Protein AF-A0A327Z364-F1 (afdb_monomer)

Foldseek 3Di:
DPPPPPDDPLQVVQCVQLVHDPVVCVVQQQLQLVVLCVLLVLLVFDQDDSHSVSSLQSLLVVQVVVVPHDNSSHCHLVSLVCSLVSNVVVLLAQAWDKDAFDWDQDPVRDTADRIAIAGNLLRVLVNVLQVVQVVLQFGFGFNYFADDLPDDADLLHALLDLSLLRFKTFTDLPQFQADCVRRQWFWADDVQFIWIWGAGPNAQWDWGQGWHQDQQDIDTDTDTGRTDGSQVSCVVSQKHFGAFGPSPPNDSSSRRNRMIGRCVPARASRDFSLSSNVSNVPDDPVNQVVRVSSVVRRSFHPSGDVGRD

Organism: NCBI:txid1287878

Nearest PDB structures (foldseek):
  1r44-assembly2_B  TM=4.425E-01  e=1.110E-01  Enterococcus faecium
  5zg9-assembly1_A  TM=2.604E-01  e=5.633E+00  Pyricularia oryzae P131

Radius of gyration: 21.79 Å; Cα contacts (8 Å, |Δi|>4): 591; chains: 1; bounding box: 70×35×61 Å

InterPro domains:
  IPR009045 Peptidase M74/Hedgehog-like, zinc-binding domain superfamily [SSF55166] (114-264)

Solvent-accessible surface area (backbone atoms only — not comparable to full-atom values): 16455 Å² total; per-residue (Å²): 137,68,93,76,77,85,68,54,70,67,60,52,48,46,26,62,73,35,57,48,57,65,75,60,49,63,78,42,41,68,63,36,35,54,55,51,38,54,37,43,42,63,65,76,42,80,61,88,50,95,48,59,64,34,34,26,54,39,40,26,54,52,22,57,73,68,66,83,50,76,70,76,25,65,70,42,56,65,52,42,48,50,41,55,54,69,34,51,92,69,56,78,61,40,48,68,38,80,43,82,45,40,76,58,71,45,97,86,69,49,61,50,39,58,48,32,34,18,16,44,71,47,36,53,34,48,52,54,41,45,52,53,40,45,72,46,52,24,80,50,46,21,65,36,23,49,51,64,95,82,62,78,71,50,98,66,32,66,66,64,40,46,23,61,42,14,29,21,38,28,34,29,77,84,37,38,36,71,45,83,90,76,35,48,29,39,34,31,85,47,97,77,33,52,41,38,28,31,41,15,92,71,29,52,79,44,78,42,60,25,41,30,59,58,81,57,38,73,50,72,46,81,40,76,45,32,30,43,58,45,47,62,50,34,43,76,50,35,28,42,70,40,36,60,41,92,56,41,50,61,35,69,68,17,37,39,70,43,33,35,36,46,53,76,87,54,44,59,66,59,36,28,54,39,55,47,25,43,32,31,65,82,30,55,72,65,65,38,55,75,32,62,66,48,44,76,42,23,57,30,28,26,74,25,64,94,37,39,109

Secondary structure (DSSP, 8-state):
--TTSS-SHHHHHHHHHHT--HHHHHHHHHHHHHHHHHHHHHTT----SSSHHHHHHHHHHHHHHHSSS--SS---HHHHHHHHHHTGGG-----EEEEE------TTS---BSEEEEEHHHHHHHHHHHHHHHHTT----BSBSSPPTTPPPBTTB-TT-GGGGT-EEE--TTSBSS-TTT-SEEEEEETTEEEEEEEEEEEEEEEEEEEEEETTEEEEEEEEEEEEEHHHHHHHTTEEE-PPPTTTTTSGGG--TTEEEE-TT--TTT-BHHHHHHTTTS--HHHHHT-HHHHHHTTPBBTSTTSB-

Mean predicted aligned error: 4.66 Å

Sequence (309 aa):
MTAREAGDGTYSGLCAYLGVDEPVLRRHERAYAESLRRLVEKNGITVSGPTTRDVLDAVSVFQRGIGELRTDGIACADTLWELHLGAADDRDLVPIVRSEVDVRVSPSGSHGHDALWLRADAAHAFRALRDEMVSAGAIVTTAGGVRRPDAPVTSGRSAASMHYAGLAFDLWIADGMRDPHTDPYLVTEQPGEWRVWARTARGRPRTLDAVVHEGAATTSVRVTARVVDFTAAAAGHGFAPIGPRPGFPADYLCAEWWHFQYHRSLHFGVSQFGIEMLRTGRFDMDTLRARDQLWAHRKLIYGRRGGWS

pLDDT: mean 92.82, std 10.42, range [33.66, 98.75]

Structure (mmCIF, N/CA/C/O backbone):
data_AF-A0A327Z364-F1
#
_entry.id   AF-A0A327Z364-F1
#
loop_
_atom_site.group_PDB
_atom_site.id
_atom_site.type_symbol
_atom_site.label_atom_id
_atom_site.label_alt_id
_atom_site.label_comp_id
_atom_site.label_asym_id
_atom_site.label_entity_id
_atom_site.label_seq_id
_atom_site.pdbx_PDB_ins_code
_atom_site.Cartn_x
_atom_site.Cartn_y
_atom_site.Cartn_z
_atom_site.occupancy
_atom_site.B_iso_or_equiv
_atom_site.auth_seq_id
_atom_site.auth_comp_id
_atom_site.auth_asym_id
_atom_site.auth_atom_id
_atom_site.pdbx_PDB_model_num
ATOM 1 N N . MET A 1 1 ? 43.789 7.207 -7.515 1.00 35.88 1 MET A N 1
ATOM 2 C CA . MET A 1 1 ? 42.409 7.361 -8.015 1.00 35.88 1 MET A CA 1
ATOM 3 C C . MET A 1 1 ? 41.873 5.984 -8.346 1.00 35.88 1 MET A C 1
ATOM 5 O O . MET A 1 1 ? 42.268 5.398 -9.345 1.00 35.88 1 MET A O 1
ATOM 9 N N . THR A 1 2 ? 41.099 5.401 -7.436 1.00 33.66 2 THR A N 1
ATOM 10 C CA . THR A 1 2 ? 40.450 4.104 -7.657 1.00 33.66 2 THR A CA 1
ATOM 11 C C . THR A 1 2 ? 39.205 4.318 -8.518 1.00 33.66 2 THR A C 1
ATOM 13 O O . THR A 1 2 ? 38.624 5.400 -8.506 1.00 33.66 2 THR A O 1
ATOM 16 N N . ALA A 1 3 ? 38.759 3.294 -9.246 1.00 34.00 3 ALA A N 1
ATOM 17 C CA . ALA A 1 3 ? 37.562 3.302 -10.102 1.00 34.00 3 ALA A CA 1
ATOM 18 C C . ALA A 1 3 ? 36.221 3.588 -9.368 1.00 34.00 3 ALA A C 1
ATOM 20 O O . ALA A 1 3 ? 35.148 3.336 -9.907 1.00 34.00 3 ALA A O 1
ATOM 21 N N . ARG A 1 4 ? 36.273 4.115 -8.138 1.00 40.66 4 ARG A N 1
ATOM 22 C CA . ARG A 1 4 ? 35.140 4.514 -7.300 1.00 40.66 4 ARG A CA 1
ATOM 23 C C . ARG A 1 4 ? 34.661 5.952 -7.525 1.00 40.66 4 ARG A C 1
ATOM 25 O O . ARG A 1 4 ? 33.575 6.265 -7.067 1.00 40.66 4 ARG A O 1
ATOM 32 N N . GLU A 1 5 ? 35.412 6.792 -8.237 1.00 39.50 5 GLU A N 1
ATOM 33 C CA . GLU A 1 5 ? 35.066 8.217 -8.431 1.00 39.50 5 GLU A CA 1
ATOM 34 C C . GLU A 1 5 ? 34.429 8.525 -9.804 1.00 39.50 5 GLU A C 1
ATOM 36 O O . GLU A 1 5 ? 34.007 9.645 -10.058 1.00 39.50 5 GLU A O 1
ATOM 41 N N . ALA A 1 6 ? 34.287 7.527 -10.688 1.00 37.84 6 ALA A N 1
ATOM 42 C CA . ALA A 1 6 ? 33.614 7.658 -11.993 1.00 37.84 6 ALA A CA 1
ATOM 43 C C . ALA A 1 6 ? 32.146 7.177 -11.971 1.00 37.84 6 ALA A C 1
ATOM 45 O O . ALA A 1 6 ? 31.623 6.665 -12.970 1.00 37.84 6 ALA A O 1
ATOM 46 N N . GLY A 1 7 ? 31.493 7.290 -10.816 1.00 51.12 7 GLY A N 1
ATOM 47 C CA . GLY A 1 7 ? 30.086 6.964 -10.632 1.00 51.12 7 GLY A CA 1
ATOM 48 C C . GLY A 1 7 ? 29.416 8.055 -9.822 1.00 51.12 7 GLY A C 1
ATOM 49 O O . GLY A 1 7 ? 29.430 7.970 -8.605 1.00 51.12 7 GLY A O 1
ATOM 50 N N . ASP A 1 8 ? 28.851 9.066 -10.484 1.00 55.38 8 ASP A N 1
ATOM 51 C CA . ASP A 1 8 ? 28.074 10.070 -9.742 1.00 55.38 8 ASP A CA 1
ATOM 52 C C . ASP A 1 8 ? 26.913 10.687 -10.537 1.00 55.38 8 ASP A C 1
ATOM 54 O O . ASP A 1 8 ? 25.823 10.873 -10.004 1.00 55.38 8 ASP A O 1
ATOM 58 N N . GLY A 1 9 ? 27.056 10.888 -11.854 1.00 61.00 9 GLY A N 1
ATOM 59 C CA . GLY A 1 9 ? 25.969 11.465 -12.663 1.00 61.00 9 GLY A CA 1
ATOM 60 C C . GLY A 1 9 ? 24.704 10.595 -12.724 1.00 61.00 9 GLY A C 1
ATOM 61 O O . GLY A 1 9 ? 23.592 11.098 -12.575 1.00 61.00 9 GLY A O 1
ATOM 62 N N . THR A 1 10 ? 24.859 9.279 -12.892 1.00 76.88 10 THR A N 1
ATOM 63 C CA . THR A 1 10 ? 23.718 8.366 -13.077 1.00 76.88 10 THR A CA 1
ATOM 64 C C . THR A 1 10 ? 22.942 8.118 -11.782 1.00 76.88 10 THR A C 1
ATOM 66 O O . THR A 1 10 ? 21.713 8.092 -11.792 1.00 76.88 10 THR A O 1
ATOM 69 N N . TYR A 1 11 ? 23.642 7.957 -10.654 1.00 84.88 11 TYR A N 1
ATOM 70 C CA . TYR A 1 11 ? 23.004 7.665 -9.366 1.00 84.88 11 TYR A CA 1
ATOM 71 C C . TYR A 1 11 ? 22.326 8.911 -8.789 1.00 84.88 11 TYR A C 1
ATOM 73 O O . TYR A 1 11 ? 21.170 8.844 -8.379 1.00 84.88 11 TYR A O 1
ATOM 81 N N . SER A 1 12 ? 23.000 10.065 -8.860 1.00 89.75 12 SER A N 1
ATOM 82 C CA . SER A 1 12 ? 22.408 11.363 -8.525 1.00 89.75 12 SER A CA 1
ATOM 83 C C . SER A 1 12 ? 21.189 11.667 -9.403 1.00 89.75 12 SER A C 1
ATOM 85 O O . SER A 1 12 ? 20.137 12.051 -8.891 1.00 89.75 12 SER A O 1
ATOM 87 N N . GLY A 1 13 ? 21.269 11.382 -10.710 1.00 92.56 13 GLY A N 1
ATOM 88 C CA . GLY A 1 13 ? 20.136 11.496 -11.630 1.00 92.56 13 GLY A CA 1
ATOM 89 C C . GLY A 1 13 ? 18.947 10.608 -11.245 1.00 92.56 13 GLY A C 1
ATOM 90 O O . GLY A 1 13 ? 17.805 11.069 -11.272 1.00 92.56 13 GLY A O 1
ATOM 91 N N . LEU A 1 14 ? 19.197 9.362 -10.829 1.00 93.62 14 LEU A N 1
ATOM 92 C CA . LEU A 1 14 ? 18.151 8.447 -10.364 1.00 93.62 14 LEU A CA 1
ATOM 93 C C . LEU A 1 14 ? 17.517 8.916 -9.043 1.00 93.62 14 LEU A C 1
ATOM 95 O O . LEU A 1 14 ? 16.290 8.951 -8.942 1.00 93.62 14 LEU A O 1
ATOM 99 N N . CYS A 1 15 ? 18.322 9.333 -8.062 1.00 95.44 15 CYS A N 1
ATOM 100 C CA . CYS A 1 15 ? 17.836 9.934 -6.815 1.00 95.44 15 CYS A CA 1
ATOM 101 C C . CYS A 1 15 ? 16.971 11.170 -7.090 1.00 95.44 15 CYS A C 1
ATOM 103 O O . CYS A 1 15 ? 15.854 11.269 -6.581 1.00 95.44 15 CYS A O 1
ATOM 105 N N . ALA A 1 16 ? 17.441 12.076 -7.955 1.00 95.81 16 ALA A N 1
ATOM 106 C CA . ALA A 1 16 ? 16.706 13.271 -8.355 1.00 95.81 16 ALA A CA 1
ATOM 107 C C . ALA A 1 16 ? 15.383 12.923 -9.056 1.00 95.81 16 ALA A C 1
ATOM 109 O O . ALA A 1 16 ? 14.351 13.527 -8.765 1.00 95.81 16 ALA A O 1
ATOM 110 N N . TYR A 1 17 ? 15.385 11.917 -9.936 1.00 95.38 17 TYR A N 1
ATOM 111 C CA . TYR A 1 17 ? 14.184 11.464 -10.635 1.00 95.38 17 TYR A CA 1
ATOM 112 C C . TYR A 1 17 ? 13.130 10.865 -9.686 1.00 95.38 17 TYR A C 1
ATOM 114 O O . TYR A 1 17 ? 11.934 11.178 -9.787 1.00 95.38 17 TYR A O 1
ATOM 122 N N . LEU A 1 18 ? 13.572 10.012 -8.757 1.00 95.62 18 LEU A N 1
ATOM 123 C CA . LEU A 1 18 ? 12.720 9.391 -7.741 1.00 95.62 18 LEU A CA 1
ATOM 124 C C . LEU A 1 18 ? 12.344 10.368 -6.614 1.00 95.62 18 LEU A C 1
ATOM 126 O O . LEU A 1 18 ? 11.374 10.132 -5.893 1.00 95.62 18 LEU A O 1
ATOM 130 N N . GLY A 1 19 ? 13.069 11.478 -6.478 1.00 96.69 19 GLY A N 1
ATOM 131 C CA . GLY A 1 19 ? 12.873 12.462 -5.419 1.00 96.69 19 GLY A CA 1
ATOM 132 C C . GLY A 1 19 ? 13.185 11.901 -4.033 1.00 96.69 19 GLY A C 1
ATOM 133 O O . GLY A 1 19 ? 12.469 12.223 -3.085 1.00 96.69 19 GLY A O 1
ATOM 134 N N . VAL A 1 20 ? 14.203 11.043 -3.929 1.00 95.81 20 VAL A N 1
ATOM 135 C CA . VAL A 1 20 ? 14.629 10.409 -2.674 1.00 95.81 20 VAL A CA 1
ATOM 136 C C . VAL A 1 20 ? 16.111 10.629 -2.422 1.00 95.81 20 VAL A C 1
ATOM 138 O O . VAL A 1 20 ? 16.896 10.754 -3.362 1.00 95.81 20 VAL A O 1
ATOM 141 N N . ASP A 1 21 ? 16.493 10.630 -1.149 1.00 95.56 21 ASP A N 1
ATOM 142 C CA . ASP A 1 21 ? 17.894 10.732 -0.766 1.00 95.56 21 ASP A CA 1
ATOM 143 C C . ASP A 1 21 ? 18.641 9.429 -1.069 1.00 95.56 21 ASP A C 1
ATOM 145 O O . ASP A 1 21 ? 18.092 8.324 -1.001 1.00 95.56 21 ASP A O 1
ATOM 149 N N . GLU A 1 22 ? 19.938 9.544 -1.328 1.00 94.62 22 GLU A N 1
ATOM 150 C CA . GLU A 1 22 ? 20.811 8.406 -1.612 1.00 94.62 22 GLU A CA 1
ATOM 151 C C . GLU A 1 22 ? 20.746 7.285 -0.553 1.00 94.62 22 GLU A C 1
ATOM 153 O O . GLU A 1 22 ? 20.634 6.122 -0.947 1.00 94.62 22 GLU A O 1
ATOM 158 N N . PRO A 1 23 ? 20.731 7.554 0.771 1.00 95.75 23 PRO A N 1
ATOM 159 C CA . PRO A 1 23 ? 20.579 6.493 1.766 1.00 95.75 23 PRO A CA 1
ATOM 160 C C . PRO A 1 23 ? 19.272 5.703 1.631 1.00 95.75 23 PRO A C 1
ATOM 162 O O . PRO A 1 23 ? 19.245 4.516 1.954 1.00 95.75 23 PRO A O 1
ATOM 165 N N . VAL A 1 24 ? 18.191 6.334 1.154 1.00 94.94 24 VAL A N 1
ATOM 166 C CA . VAL A 1 24 ? 16.924 5.644 0.874 1.00 94.94 24 VAL A CA 1
ATOM 167 C C . VAL A 1 24 ? 17.118 4.701 -0.306 1.00 94.94 24 VAL 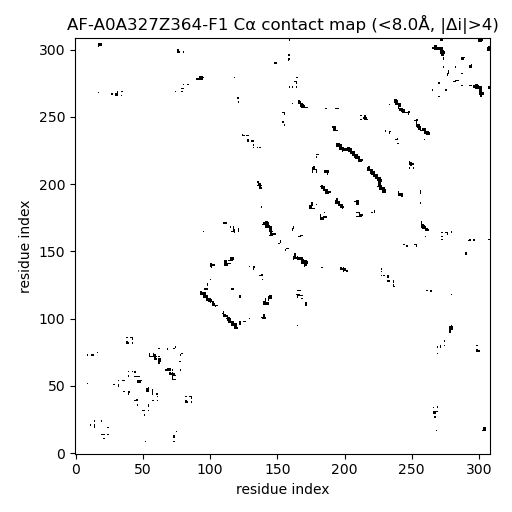A C 1
ATOM 169 O O . VAL A 1 24 ? 16.843 3.509 -0.174 1.00 94.94 24 VAL A O 1
ATOM 172 N N . LEU A 1 25 ? 17.651 5.200 -1.425 1.00 94.25 25 LEU A N 1
ATOM 173 C CA . LEU A 1 25 ? 17.875 4.384 -2.617 1.00 94.25 25 LEU A CA 1
ATOM 174 C C . LEU A 1 25 ? 18.834 3.219 -2.339 1.00 94.25 25 LEU A C 1
ATOM 176 O O . LEU A 1 25 ? 18.543 2.095 -2.737 1.00 94.25 25 LEU A O 1
ATOM 180 N N . ARG A 1 26 ? 19.913 3.432 -1.575 1.00 94.50 26 ARG A N 1
ATOM 181 C CA . ARG A 1 26 ? 20.876 2.376 -1.209 1.00 94.50 26 ARG A CA 1
ATOM 182 C C . ARG A 1 26 ? 20.240 1.202 -0.465 1.00 94.50 26 ARG A C 1
ATOM 184 O O . ARG A 1 26 ? 20.646 0.064 -0.685 1.00 94.50 26 ARG A O 1
ATOM 191 N N . ARG A 1 27 ? 19.212 1.434 0.362 1.00 96.12 27 ARG A N 1
ATOM 192 C CA . ARG A 1 27 ? 18.464 0.344 1.027 1.00 96.12 27 ARG A CA 1
ATOM 193 C C . ARG A 1 27 ? 17.680 -0.526 0.043 1.00 96.12 27 ARG A C 1
ATOM 195 O O . ARG A 1 27 ? 17.428 -1.692 0.337 1.00 96.12 27 ARG A O 1
ATOM 202 N N . HIS A 1 28 ? 17.309 0.028 -1.109 1.00 95.69 28 HIS A N 1
ATOM 203 C CA . HIS A 1 28 ? 16.503 -0.642 -2.129 1.00 95.69 28 HIS A CA 1
ATOM 204 C C . HIS A 1 28 ? 17.292 -1.008 -3.391 1.00 95.69 28 HIS A C 1
ATOM 206 O O . HIS A 1 28 ? 16.760 -1.720 -4.236 1.00 95.69 28 HIS A O 1
ATOM 212 N N . GLU A 1 29 ? 18.549 -0.577 -3.517 1.00 95.00 29 GLU A N 1
ATOM 213 C CA . GLU A 1 29 ? 19.334 -0.627 -4.755 1.00 95.00 29 GLU A CA 1
ATOM 214 C C . GLU A 1 29 ? 19.373 -2.023 -5.379 1.00 95.00 29 GLU A C 1
ATOM 216 O O . GLU A 1 29 ? 19.067 -2.184 -6.559 1.00 95.00 29 GLU A O 1
ATOM 221 N N . ARG A 1 30 ? 19.680 -3.048 -4.578 1.00 95.50 30 ARG A N 1
ATOM 222 C CA . ARG A 1 30 ? 19.724 -4.431 -5.065 1.00 95.50 30 ARG A CA 1
ATOM 223 C C . ARG A 1 30 ? 18.366 -4.881 -5.608 1.00 95.50 30 ARG A C 1
ATOM 225 O O . ARG A 1 30 ? 18.302 -5.422 -6.705 1.00 95.50 30 ARG A O 1
ATOM 232 N N . ALA A 1 31 ? 17.291 -4.648 -4.853 1.00 95.50 31 ALA A N 1
ATOM 233 C CA . ALA A 1 31 ? 15.942 -5.044 -5.252 1.00 95.50 31 ALA A CA 1
ATOM 234 C C . ALA A 1 31 ? 15.463 -4.261 -6.485 1.00 95.50 31 ALA A C 1
ATOM 236 O O . ALA A 1 31 ? 14.834 -4.841 -7.370 1.00 95.50 31 ALA A O 1
ATOM 237 N N . TYR A 1 32 ? 15.797 -2.971 -6.570 1.00 96.06 32 TYR A N 1
ATOM 238 C CA . TYR A 1 32 ? 15.545 -2.119 -7.730 1.00 96.06 32 TYR A CA 1
ATOM 239 C C . TYR A 1 32 ? 16.252 -2.665 -8.978 1.00 96.06 32 TYR A C 1
ATOM 241 O O . TYR A 1 32 ? 15.592 -2.965 -9.974 1.00 96.06 32 TYR A O 1
ATOM 249 N N . ALA A 1 33 ? 17.571 -2.881 -8.905 1.00 96.31 33 ALA A N 1
ATOM 250 C CA . ALA A 1 33 ? 18.376 -3.369 -10.023 1.00 96.31 33 ALA A CA 1
ATOM 251 C C . ALA A 1 33 ? 17.930 -4.762 -10.493 1.00 96.31 33 ALA A C 1
ATOM 253 O O . ALA A 1 33 ? 17.829 -5.005 -11.691 1.00 96.31 33 ALA A O 1
ATOM 254 N N . GLU A 1 34 ? 17.612 -5.669 -9.567 1.00 96.62 34 GLU A N 1
ATOM 255 C CA . GLU A 1 34 ? 17.134 -7.015 -9.897 1.00 96.62 34 GLU A CA 1
ATOM 256 C C . GLU A 1 34 ? 15.756 -6.993 -10.577 1.00 96.62 34 GLU A C 1
ATOM 258 O O . GLU A 1 34 ? 15.513 -7.729 -11.533 1.00 96.62 34 GLU A O 1
ATOM 263 N N . SER A 1 35 ? 14.857 -6.120 -10.119 1.00 95.44 35 SER A N 1
ATOM 264 C CA . SER A 1 35 ? 13.521 -5.983 -10.709 1.00 95.44 35 SER A CA 1
ATOM 265 C C . SER A 1 35 ? 13.590 -5.401 -12.115 1.00 95.44 35 SER A C 1
ATOM 267 O O . SER A 1 35 ? 12.948 -5.917 -13.026 1.00 95.44 35 SER A O 1
ATOM 269 N N . LEU A 1 36 ? 14.412 -4.370 -12.302 1.00 96.44 36 LEU A N 1
ATOM 270 C CA . LEU A 1 36 ? 14.598 -3.726 -13.593 1.00 96.44 36 LEU A CA 1
ATOM 271 C C . LEU A 1 36 ? 15.349 -4.625 -14.581 1.00 96.44 36 LEU A C 1
ATOM 273 O O . LEU A 1 36 ? 14.950 -4.704 -15.739 1.00 96.44 36 LEU A O 1
ATOM 277 N N . ARG A 1 37 ? 16.354 -5.384 -14.117 1.00 97.19 37 ARG A N 1
ATOM 278 C CA . ARG A 1 37 ? 17.002 -6.444 -14.904 1.00 97.19 37 ARG A CA 1
ATOM 279 C C . ARG A 1 37 ? 15.970 -7.394 -15.494 1.00 97.19 37 ARG A C 1
ATOM 281 O O . ARG A 1 37 ? 15.964 -7.575 -16.704 1.00 97.19 37 ARG A O 1
ATOM 288 N N . ARG A 1 38 ? 15.095 -7.969 -14.658 1.00 94.50 38 ARG A N 1
ATOM 289 C CA . ARG A 1 38 ? 14.075 -8.922 -15.125 1.00 94.50 38 ARG A CA 1
ATOM 290 C C . ARG A 1 38 ? 13.206 -8.323 -16.227 1.00 94.50 38 ARG A C 1
ATOM 292 O O . ARG A 1 38 ? 12.899 -9.013 -17.190 1.00 94.50 38 ARG A O 1
ATOM 299 N N . LEU A 1 39 ? 12.818 -7.054 -16.099 1.00 94.75 39 LEU A N 1
ATOM 300 C CA . LEU A 1 39 ? 12.010 -6.377 -17.116 1.00 94.75 39 LEU A CA 1
ATOM 301 C C . LEU A 1 39 ? 12.773 -6.195 -18.428 1.00 94.75 39 LEU A C 1
ATOM 303 O O . LEU A 1 39 ? 12.236 -6.486 -19.491 1.00 94.75 39 LEU A O 1
ATOM 307 N N . VAL A 1 40 ? 14.023 -5.745 -18.361 1.00 95.81 40 VAL A N 1
ATOM 308 C CA . VAL A 1 40 ? 14.862 -5.537 -19.548 1.00 95.81 40 VAL A CA 1
ATOM 309 C C . VAL A 1 40 ? 15.168 -6.872 -20.245 1.00 95.81 40 VAL A C 1
ATOM 311 O O . VAL A 1 40 ? 15.037 -6.972 -21.463 1.00 95.81 40 VAL A O 1
ATOM 314 N N . GLU A 1 41 ? 15.459 -7.927 -19.480 1.00 94.81 41 GLU A N 1
ATOM 315 C CA . GLU A 1 41 ? 15.686 -9.284 -19.998 1.00 94.81 41 GLU A CA 1
ATOM 316 C C . GLU A 1 41 ? 14.412 -9.893 -20.614 1.00 94.81 41 GLU A C 1
ATOM 318 O O . GLU A 1 41 ? 14.493 -10.498 -21.683 1.00 94.81 41 GLU A O 1
ATOM 323 N N . LYS A 1 42 ? 13.221 -9.667 -20.027 1.00 93.62 42 LYS A N 1
ATOM 324 C CA . LYS A 1 42 ? 11.929 -10.049 -20.641 1.00 93.62 42 LYS A CA 1
ATOM 325 C C . LYS A 1 42 ? 11.680 -9.343 -21.983 1.00 93.62 42 LYS A C 1
ATOM 327 O O . LYS A 1 42 ? 10.960 -9.875 -22.818 1.00 93.62 42 LYS A O 1
ATOM 332 N N . ASN A 1 43 ? 12.307 -8.190 -22.214 1.00 93.50 43 ASN A N 1
ATOM 333 C CA . ASN A 1 43 ? 12.275 -7.474 -23.493 1.00 93.50 43 ASN A CA 1
ATOM 334 C C . ASN A 1 43 ? 13.443 -7.865 -24.427 1.00 93.50 43 ASN A C 1
ATOM 336 O O . ASN A 1 43 ? 13.762 -7.138 -25.366 1.00 93.50 43 ASN A O 1
ATOM 340 N N . GLY A 1 44 ? 14.104 -9.002 -24.176 1.00 94.12 44 GLY A N 1
ATOM 341 C CA . GLY A 1 44 ? 15.135 -9.560 -25.056 1.00 94.12 44 GLY A CA 1
ATOM 342 C C . GLY A 1 44 ? 16.493 -8.856 -24.988 1.00 94.12 44 GLY A C 1
ATOM 343 O O . GLY A 1 44 ? 17.324 -9.056 -25.873 1.00 94.12 44 GLY A O 1
ATOM 344 N N . ILE A 1 45 ? 16.739 -8.034 -23.964 1.00 96.38 45 ILE A N 1
ATOM 345 C CA . ILE A 1 45 ? 17.992 -7.288 -23.813 1.00 96.38 45 ILE A CA 1
ATOM 346 C C . ILE A 1 45 ? 18.850 -7.928 -22.724 1.00 96.38 45 ILE A C 1
ATOM 348 O O . ILE A 1 45 ? 18.474 -7.988 -21.555 1.00 96.38 45 ILE A O 1
ATOM 352 N N . THR A 1 46 ? 20.048 -8.363 -23.109 1.00 97.44 46 THR A N 1
ATOM 353 C CA . THR A 1 46 ? 21.034 -8.942 -22.190 1.00 97.44 46 THR A CA 1
ATOM 354 C C . THR A 1 46 ? 21.685 -7.865 -21.326 1.00 97.44 46 THR A C 1
ATOM 356 O O . THR A 1 46 ? 22.175 -6.858 -21.836 1.00 97.44 46 THR A O 1
ATOM 359 N N . VAL A 1 47 ? 21.772 -8.112 -20.018 1.00 97.00 47 VAL A N 1
ATOM 360 C CA . VAL A 1 47 ? 22.474 -7.237 -19.070 1.00 97.00 47 VAL A CA 1
ATOM 361 C C . VAL A 1 47 ? 23.892 -7.765 -18.815 1.00 97.00 47 VAL A C 1
ATOM 363 O O . VAL A 1 47 ? 24.068 -8.906 -18.390 1.00 97.00 47 VAL A O 1
ATOM 366 N N . SER A 1 48 ? 24.907 -6.927 -19.040 1.00 93.81 48 SER A N 1
ATOM 367 C CA . SER A 1 48 ? 26.336 -7.298 -19.085 1.00 93.81 48 SER A CA 1
ATOM 368 C C . SER A 1 48 ? 26.970 -7.718 -17.757 1.00 93.81 48 SER A C 1
ATOM 370 O O . SER A 1 48 ? 27.974 -8.427 -17.753 1.00 93.81 48 SER A O 1
ATOM 372 N N . GLY A 1 49 ? 26.423 -7.274 -16.630 1.00 93.31 49 GLY A N 1
ATOM 373 C CA . GLY A 1 49 ? 27.001 -7.494 -15.305 1.00 93.31 49 GLY A CA 1
ATOM 374 C C . GLY A 1 49 ? 25.974 -7.255 -14.204 1.00 93.31 49 GLY A C 1
ATOM 375 O O . GLY A 1 49 ? 24.867 -6.825 -14.514 1.00 93.31 49 GLY A O 1
ATOM 376 N N . PRO A 1 50 ? 26.272 -7.569 -12.931 1.00 91.19 50 PRO A N 1
ATOM 377 C CA . PRO A 1 50 ? 25.295 -7.579 -11.839 1.00 91.19 50 PRO A CA 1
ATOM 378 C C . PRO A 1 50 ? 24.998 -6.196 -11.238 1.00 91.19 50 PRO A C 1
ATOM 380 O O . PRO A 1 50 ? 24.167 -6.104 -10.334 1.00 91.19 50 PRO A O 1
ATOM 383 N N . THR A 1 51 ? 25.688 -5.135 -11.662 1.00 92.69 51 THR A N 1
ATOM 384 C CA . THR A 1 51 ? 25.609 -3.833 -10.990 1.00 92.69 51 THR A CA 1
ATOM 385 C C . THR A 1 51 ? 24.392 -3.027 -11.438 1.00 92.69 51 THR A C 1
ATOM 387 O O . THR A 1 51 ? 23.867 -3.219 -12.533 1.00 92.69 51 THR A O 1
ATOM 390 N N . THR A 1 52 ? 23.965 -2.063 -10.617 1.00 93.06 52 THR A N 1
ATOM 391 C CA . THR A 1 52 ? 22.931 -1.085 -10.998 1.00 93.06 52 THR A CA 1
ATOM 392 C C . THR A 1 52 ? 23.304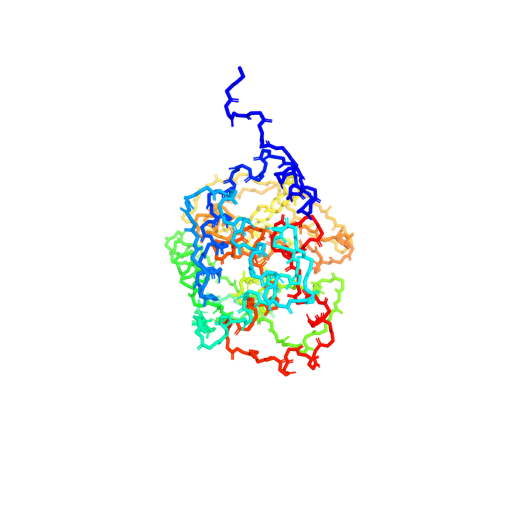 -0.374 -12.298 1.00 93.06 52 THR A C 1
ATOM 394 O O . THR A 1 52 ? 22.451 -0.182 -13.155 1.00 93.06 52 THR A O 1
ATOM 397 N N . ARG A 1 53 ? 24.586 -0.037 -12.484 1.00 93.62 53 ARG A N 1
ATOM 398 C CA . ARG A 1 53 ? 25.079 0.611 -13.704 1.00 93.62 53 ARG A CA 1
ATOM 399 C C . ARG A 1 53 ? 24.853 -0.254 -14.943 1.00 93.62 53 ARG A C 1
ATOM 401 O O . ARG A 1 53 ? 24.280 0.247 -15.899 1.00 93.62 53 ARG A O 1
ATOM 408 N N . ASP A 1 54 ? 25.210 -1.539 -14.884 1.00 95.25 54 ASP A N 1
ATOM 409 C CA . ASP A 1 54 ? 24.990 -2.478 -15.995 1.00 95.25 54 ASP A CA 1
ATOM 410 C C . ASP A 1 54 ? 23.507 -2.540 -16.397 1.00 95.25 54 ASP A C 1
ATOM 412 O O . ASP A 1 54 ? 23.165 -2.587 -17.578 1.00 95.25 54 ASP A O 1
ATOM 416 N N . VAL A 1 55 ? 22.607 -2.512 -15.406 1.00 96.56 55 VAL A N 1
ATOM 417 C CA . VAL A 1 55 ? 21.159 -2.510 -15.648 1.00 96.56 55 VAL A CA 1
ATOM 418 C C . VAL A 1 55 ? 20.711 -1.208 -16.320 1.00 96.56 55 VAL A C 1
ATOM 420 O O . VAL A 1 55 ? 19.939 -1.259 -17.271 1.00 96.56 55 VAL A O 1
ATOM 423 N N . LEU A 1 56 ? 21.198 -0.046 -15.877 1.00 95.75 56 LEU A N 1
ATOM 424 C CA . LEU A 1 56 ? 20.845 1.250 -16.479 1.00 95.75 56 LEU A CA 1
ATOM 425 C C . LEU A 1 56 ? 21.422 1.412 -17.900 1.00 95.75 56 LEU A C 1
ATOM 427 O O . LEU A 1 56 ? 20.783 2.005 -18.775 1.00 95.75 56 LEU A O 1
ATOM 431 N N . ASP A 1 57 ? 22.586 0.825 -18.174 1.00 95.56 57 ASP A N 1
ATOM 432 C CA . ASP A 1 57 ? 23.139 0.755 -19.529 1.00 95.56 57 ASP A CA 1
ATOM 433 C C . ASP A 1 57 ? 22.228 -0.088 -20.443 1.00 95.56 57 ASP A C 1
ATOM 435 O O . ASP A 1 57 ? 21.918 0.319 -21.568 1.00 95.56 57 ASP A O 1
ATOM 439 N N . ALA A 1 58 ? 21.704 -1.209 -19.940 1.00 97.12 58 ALA A N 1
ATOM 440 C CA . ALA A 1 58 ? 20.734 -2.034 -20.658 1.00 97.12 58 ALA A CA 1
ATOM 441 C C . ALA A 1 58 ? 19.374 -1.327 -20.853 1.00 97.12 58 ALA A C 1
ATOM 443 O O . ALA A 1 58 ? 18.774 -1.422 -21.924 1.00 97.12 58 ALA A O 1
ATOM 444 N N . VAL A 1 59 ? 18.922 -0.526 -19.881 1.00 97.06 59 VAL A N 1
ATOM 445 C CA . VAL A 1 59 ? 17.755 0.363 -20.053 1.00 97.06 59 VAL A CA 1
ATOM 446 C C . VAL A 1 59 ? 17.995 1.373 -21.175 1.00 97.06 59 VAL A C 1
ATOM 448 O O . VAL A 1 59 ? 17.104 1.609 -21.985 1.00 97.06 59 VAL A O 1
ATOM 451 N N . SER A 1 60 ? 19.204 1.927 -21.290 1.00 96.75 60 SER A N 1
ATOM 452 C CA . SER A 1 60 ? 19.538 2.845 -22.389 1.00 96.75 60 SER A CA 1
ATOM 453 C C . SER A 1 60 ? 19.446 2.169 -23.760 1.00 96.75 60 SER A C 1
ATOM 455 O O . SER A 1 60 ? 19.054 2.803 -24.741 1.00 96.75 60 SER A O 1
ATOM 457 N N . VAL A 1 61 ? 19.814 0.884 -23.847 1.00 97.12 61 VAL A N 1
ATOM 458 C CA . VAL A 1 61 ? 19.639 0.073 -25.064 1.00 97.12 61 VAL A CA 1
ATOM 459 C C . VAL A 1 61 ? 18.154 -0.081 -25.387 1.00 97.12 61 VAL A C 1
ATOM 461 O O . VAL A 1 61 ? 17.767 0.182 -26.524 1.00 97.12 61 VAL A O 1
ATOM 464 N N . PHE A 1 62 ? 17.329 -0.419 -24.391 1.00 96.81 62 PHE A N 1
ATOM 465 C CA . PHE A 1 62 ? 15.874 -0.513 -24.550 1.00 96.81 62 PHE A CA 1
ATOM 466 C C . PHE A 1 62 ? 15.274 0.795 -25.075 1.00 96.81 62 PHE A C 1
ATOM 468 O O . PHE A 1 62 ? 14.584 0.805 -26.091 1.00 96.81 62 PHE A O 1
ATOM 475 N N . GLN A 1 63 ? 15.602 1.916 -24.430 1.00 96.88 63 GLN A N 1
ATOM 476 C CA . GLN A 1 63 ? 15.101 3.242 -24.793 1.00 96.88 63 GLN A CA 1
ATOM 477 C C . GLN A 1 63 ? 15.420 3.611 -26.247 1.00 96.88 63 GLN A C 1
ATOM 479 O O . GLN A 1 63 ? 14.546 4.096 -26.964 1.00 96.88 63 GLN A O 1
ATOM 484 N N . ARG A 1 64 ? 16.649 3.328 -26.709 1.00 96.88 64 ARG A N 1
ATOM 485 C CA . ARG A 1 64 ? 17.041 3.542 -28.113 1.00 96.88 64 ARG A CA 1
ATOM 486 C C . ARG A 1 64 ? 16.228 2.690 -29.086 1.00 96.88 64 ARG A C 1
ATOM 488 O O . ARG A 1 64 ? 15.949 3.158 -30.182 1.00 96.88 64 ARG A O 1
ATOM 495 N N . GLY A 1 65 ? 15.861 1.470 -28.693 1.00 95.69 65 GLY A N 1
ATOM 496 C CA . GLY A 1 65 ? 15.044 0.571 -29.509 1.00 95.69 65 GLY A CA 1
ATOM 497 C C . GLY A 1 65 ? 13.612 1.066 -29.722 1.00 95.69 65 GLY A C 1
ATOM 498 O O . GLY A 1 65 ? 13.061 0.855 -30.796 1.00 95.69 65 GLY A O 1
ATOM 499 N N . ILE A 1 66 ? 13.030 1.761 -28.737 1.00 94.94 66 ILE A N 1
ATOM 500 C CA . ILE A 1 66 ? 11.674 2.331 -28.834 1.00 94.94 66 ILE A CA 1
ATOM 501 C C . ILE A 1 66 ? 11.652 3.643 -29.639 1.00 94.94 66 ILE A C 1
ATOM 503 O O . ILE A 1 66 ? 10.649 3.968 -30.264 1.00 94.94 66 ILE A O 1
ATOM 507 N N . GLY A 1 67 ? 12.745 4.413 -29.643 1.00 88.81 67 GLY A N 1
ATOM 508 C CA . GLY A 1 67 ? 12.901 5.636 -30.447 1.00 88.81 67 GLY A CA 1
ATOM 509 C C . GLY A 1 67 ? 12.167 6.877 -29.913 1.00 88.81 67 GLY A C 1
ATOM 510 O O . GLY A 1 67 ? 12.659 7.988 -30.088 1.00 88.81 67 GLY A O 1
ATOM 511 N N . GLU A 1 68 ? 11.045 6.705 -29.212 1.00 92.12 68 GLU A N 1
ATOM 512 C CA . GLU A 1 68 ? 10.264 7.798 -28.599 1.00 92.12 68 GLU A CA 1
ATOM 513 C C . GLU A 1 68 ? 10.663 8.102 -27.143 1.00 92.12 68 GLU A C 1
ATOM 515 O O . GLU A 1 68 ? 10.269 9.122 -26.574 1.00 92.12 68 GLU A O 1
ATOM 520 N N . LEU A 1 69 ? 11.452 7.223 -26.521 1.00 94.75 69 LE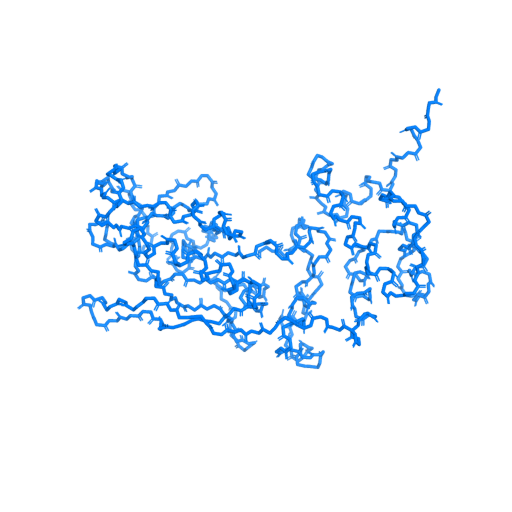U A N 1
ATOM 521 C CA . LEU A 1 69 ? 11.891 7.374 -25.136 1.00 94.75 69 LEU A CA 1
ATOM 522 C C . LEU A 1 69 ? 13.183 8.193 -25.038 1.00 94.75 69 LEU A C 1
ATOM 524 O O . LEU A 1 69 ? 14.066 8.124 -25.892 1.00 94.75 69 LEU A O 1
ATOM 528 N N . ARG A 1 70 ? 13.339 8.919 -23.924 1.00 92.81 70 ARG A N 1
ATOM 529 C CA . ARG A 1 70 ? 14.631 9.511 -23.539 1.00 92.81 70 ARG A CA 1
ATOM 530 C C . ARG A 1 70 ? 15.680 8.411 -23.417 1.00 92.81 70 ARG A C 1
ATOM 532 O O . ARG A 1 70 ? 15.388 7.383 -22.829 1.00 92.81 70 ARG A O 1
ATOM 539 N N . THR A 1 71 ? 16.895 8.649 -23.903 1.00 94.00 71 THR A N 1
ATOM 540 C CA . THR A 1 71 ? 17.990 7.663 -23.902 1.00 94.00 71 THR A CA 1
ATOM 541 C C . THR A 1 71 ? 19.052 8.013 -22.857 1.00 94.00 71 THR A C 1
ATOM 543 O O . THR A 1 71 ? 20.191 8.329 -23.201 1.00 94.00 71 THR A O 1
ATOM 546 N N . ASP A 1 72 ? 18.664 8.028 -21.585 1.00 93.44 72 ASP A N 1
ATOM 547 C CA . ASP A 1 72 ? 19.520 8.411 -20.449 1.00 93.44 72 ASP A CA 1
ATOM 548 C C . ASP A 1 72 ? 19.762 7.271 -19.445 1.00 93.44 72 ASP A C 1
ATOM 550 O O . ASP A 1 72 ? 20.432 7.469 -18.431 1.00 93.44 72 ASP A O 1
ATOM 554 N N . GLY A 1 73 ? 19.212 6.083 -19.712 1.00 94.88 73 GLY A N 1
ATOM 555 C CA . GLY A 1 73 ? 19.327 4.899 -18.863 1.00 94.88 73 GLY A CA 1
ATOM 556 C C . GLY A 1 73 ? 18.467 4.935 -17.609 1.00 94.88 73 GLY A C 1
ATOM 557 O O . GLY A 1 73 ? 18.365 3.926 -16.914 1.00 94.88 73 GLY A O 1
ATOM 558 N N . ILE A 1 74 ? 17.809 6.057 -17.312 1.00 95.81 74 ILE A N 1
ATOM 559 C CA . ILE A 1 74 ? 16.901 6.168 -16.177 1.00 95.81 74 ILE A CA 1
ATOM 560 C C . ILE A 1 74 ? 15.543 5.615 -16.606 1.00 95.81 74 ILE A C 1
ATOM 562 O O . ILE A 1 74 ? 14.895 6.125 -17.523 1.00 95.81 74 ILE A O 1
ATOM 566 N N . ALA A 1 75 ? 15.075 4.584 -15.902 1.00 95.94 75 ALA A N 1
ATOM 567 C CA . ALA A 1 75 ? 13.752 4.011 -16.107 1.00 95.94 75 ALA A CA 1
ATOM 568 C C . ALA A 1 75 ? 12.663 4.967 -15.584 1.00 95.94 75 ALA A C 1
ATOM 570 O O . ALA A 1 75 ? 12.114 4.801 -14.498 1.00 95.94 75 ALA A O 1
ATOM 571 N N . CYS A 1 76 ? 12.389 6.024 -16.349 1.00 96.56 76 CYS A N 1
ATOM 572 C CA . CYS A 1 76 ? 11.335 6.975 -16.043 1.00 96.56 76 CYS A CA 1
ATOM 573 C C . CYS A 1 76 ? 9.939 6.352 -16.218 1.00 96.56 76 CYS A C 1
ATOM 575 O O . CYS A 1 76 ? 9.791 5.217 -16.658 1.00 96.56 76 CYS A O 1
ATOM 577 N N . ALA A 1 77 ? 8.898 7.112 -15.892 1.00 97.25 77 ALA A N 1
ATOM 578 C CA . ALA A 1 77 ? 7.510 6.670 -15.909 1.00 97.25 77 ALA A CA 1
ATOM 579 C C . ALA A 1 77 ? 7.074 6.108 -17.274 1.00 97.25 77 ALA A C 1
ATOM 581 O O . ALA A 1 77 ? 6.330 5.131 -17.313 1.00 97.25 77 ALA A O 1
ATOM 582 N N . ASP A 1 78 ? 7.548 6.689 -18.377 1.00 97.62 78 ASP A N 1
ATOM 583 C CA . ASP A 1 78 ? 7.274 6.182 -19.724 1.00 97.62 78 ASP A CA 1
ATOM 584 C C . ASP A 1 78 ? 8.114 4.941 -20.037 1.00 97.62 78 ASP A C 1
ATOM 586 O O . ASP A 1 78 ? 7.563 3.940 -20.480 1.00 97.62 78 ASP A O 1
ATOM 590 N N . THR A 1 79 ? 9.410 4.948 -19.707 1.00 97.56 79 THR A N 1
ATOM 591 C CA . THR A 1 79 ? 10.285 3.777 -19.880 1.00 97.56 79 THR A CA 1
ATOM 592 C C . THR A 1 79 ? 9.771 2.554 -19.118 1.00 97.56 79 THR A C 1
ATOM 594 O O . THR A 1 79 ? 9.717 1.468 -19.681 1.00 97.56 79 THR A O 1
ATOM 597 N N . LEU A 1 80 ? 9.380 2.712 -17.848 1.00 97.31 80 LEU A N 1
ATOM 598 C CA . LEU A 1 80 ? 8.818 1.630 -17.032 1.00 97.31 80 LEU A CA 1
ATOM 599 C C . LEU A 1 80 ? 7.511 1.110 -17.622 1.00 97.31 80 LEU A C 1
ATOM 601 O O . LEU A 1 80 ? 7.298 -0.100 -17.657 1.00 97.31 80 LEU A O 1
ATOM 605 N N . TRP A 1 81 ? 6.663 2.013 -18.113 1.00 96.38 81 TRP A N 1
ATOM 606 C CA . TRP A 1 81 ? 5.393 1.642 -18.721 1.00 96.38 81 TRP A CA 1
ATOM 607 C C . TRP A 1 81 ? 5.613 0.773 -19.960 1.00 96.38 81 TRP A C 1
ATOM 609 O O . TRP A 1 81 ? 5.015 -0.295 -20.055 1.00 96.38 81 TRP A O 1
ATOM 619 N N . GLU A 1 82 ? 6.516 1.180 -20.855 1.00 95.88 82 GLU A N 1
ATOM 620 C CA . GLU A 1 82 ? 6.860 0.402 -22.050 1.00 95.88 82 GLU A CA 1
ATOM 621 C C . GLU A 1 82 ? 7.573 -0.911 -21.706 1.00 95.88 82 GLU A C 1
ATOM 623 O O . GLU A 1 82 ? 7.234 -1.945 -22.269 1.00 95.88 82 GLU A O 1
ATOM 628 N N . LEU A 1 83 ? 8.496 -0.922 -20.737 1.00 95.19 83 LEU A N 1
ATOM 629 C CA . LEU A 1 83 ? 9.153 -2.155 -20.279 1.00 95.19 83 LEU A CA 1
ATOM 630 C C . LEU A 1 83 ? 8.142 -3.182 -19.757 1.00 95.19 83 LEU A C 1
ATOM 632 O O . LEU A 1 83 ? 8.246 -4.374 -20.052 1.00 95.19 83 LEU A O 1
ATOM 636 N N . HIS A 1 84 ? 7.165 -2.729 -18.970 1.00 93.94 84 HIS A N 1
ATOM 637 C CA . HIS A 1 84 ? 6.127 -3.594 -18.426 1.00 93.94 84 HIS A CA 1
ATOM 638 C C . HIS A 1 84 ? 5.112 -4.037 -19.483 1.00 93.94 84 HIS A C 1
ATOM 640 O O . HIS A 1 84 ? 4.699 -5.195 -19.462 1.00 93.94 84 HIS A O 1
ATOM 646 N N . LEU A 1 85 ? 4.699 -3.144 -20.390 1.00 90.31 85 LEU A N 1
ATOM 647 C CA . LEU A 1 85 ? 3.771 -3.489 -21.468 1.00 90.31 85 LEU A CA 1
ATOM 648 C C . LEU A 1 85 ? 4.411 -4.368 -22.543 1.00 90.31 85 LEU A C 1
ATOM 650 O O . LEU A 1 85 ? 3.737 -5.246 -23.064 1.00 90.31 85 LEU A O 1
ATOM 654 N N . GLY A 1 86 ? 5.691 -4.187 -22.860 1.00 76.44 86 GLY A N 1
ATOM 655 C CA . GLY A 1 86 ? 6.411 -5.068 -23.782 1.00 76.44 86 GLY A CA 1
ATOM 656 C C . GLY A 1 86 ? 6.475 -6.511 -23.273 1.00 76.44 86 GLY A C 1
ATOM 657 O O . GLY A 1 86 ? 6.469 -7.453 -24.057 1.00 76.44 86 GLY A O 1
ATOM 658 N N . ALA A 1 87 ? 6.409 -6.693 -21.952 1.00 76.38 87 ALA A N 1
ATOM 659 C CA . ALA A 1 87 ? 6.284 -7.996 -21.306 1.00 76.38 87 ALA A CA 1
ATOM 660 C C . ALA A 1 87 ? 4.823 -8.499 -21.183 1.00 76.38 87 ALA A C 1
ATOM 662 O O . ALA A 1 87 ? 4.574 -9.467 -20.463 1.00 76.38 87 ALA A O 1
ATOM 663 N N . ALA A 1 88 ? 3.838 -7.853 -21.829 1.00 61.56 88 ALA A N 1
ATOM 664 C CA . ALA A 1 88 ? 2.412 -8.085 -21.564 1.00 61.56 88 ALA A CA 1
ATOM 665 C C . ALA A 1 88 ? 1.862 -9.445 -22.029 1.00 61.56 88 ALA A C 1
ATOM 667 O O . ALA A 1 88 ? 0.814 -9.866 -21.519 1.00 61.56 88 ALA A O 1
ATOM 668 N N . ASP A 1 89 ? 2.538 -10.122 -22.958 1.00 58.09 89 ASP A N 1
ATOM 669 C CA . ASP A 1 89 ? 2.154 -11.466 -23.415 1.00 58.09 89 ASP A CA 1
ATOM 670 C C . ASP A 1 89 ? 2.442 -12.539 -22.352 1.00 58.09 89 ASP A C 1
ATOM 672 O O . ASP A 1 89 ? 1.764 -13.562 -22.302 1.00 58.09 89 ASP A O 1
ATOM 676 N N . ASP A 1 90 ? 3.368 -12.255 -21.433 1.00 65.06 90 ASP A N 1
ATOM 677 C CA . ASP A 1 90 ? 3.719 -13.080 -20.275 1.00 65.06 90 ASP A CA 1
ATOM 678 C C . ASP A 1 90 ? 3.291 -12.386 -18.974 1.00 65.06 90 ASP A C 1
ATOM 680 O O . ASP A 1 90 ? 4.034 -12.293 -17.990 1.00 65.06 90 ASP A O 1
ATOM 684 N N . ARG A 1 91 ? 2.086 -11.798 -18.977 1.00 66.94 91 ARG A N 1
ATOM 685 C CA . ARG A 1 91 ? 1.498 -11.259 -17.750 1.00 66.94 91 ARG A CA 1
ATOM 686 C C . ARG A 1 91 ? 1.382 -12.408 -16.755 1.00 66.94 91 ARG A C 1
ATOM 688 O O . ARG A 1 91 ? 0.456 -13.208 -16.843 1.00 66.94 91 ARG A O 1
ATOM 695 N N . ASP A 1 92 ? 2.297 -12.429 -15.788 1.00 74.25 92 ASP A N 1
ATOM 696 C CA . ASP A 1 92 ? 2.216 -13.191 -14.542 1.00 74.25 92 ASP A CA 1
ATOM 697 C C . ASP A 1 92 ? 0.976 -12.710 -13.767 1.00 74.25 92 ASP A C 1
ATOM 699 O O . ASP A 1 92 ? 1.072 -11.922 -12.817 1.00 74.25 92 ASP A O 1
ATOM 703 N N . LEU A 1 93 ? -0.212 -13.082 -14.259 1.00 86.12 93 LEU A N 1
ATOM 704 C CA . LEU A 1 93 ? -1.486 -12.636 -13.726 1.00 86.12 93 LEU A CA 1
ATOM 705 C C . LEU A 1 93 ? -1.611 -13.156 -12.303 1.00 86.12 93 LEU A C 1
ATOM 707 O O . LEU A 1 93 ? -1.503 -14.353 -12.039 1.00 86.12 93 LEU A O 1
ATOM 711 N N . VAL A 1 94 ? -1.881 -12.238 -11.386 1.00 90.31 94 VAL A N 1
ATOM 712 C CA . VAL A 1 94 ? -2.109 -12.555 -9.984 1.00 90.31 94 VAL A CA 1
ATOM 713 C C . VAL A 1 94 ? -3.593 -12.330 -9.717 1.00 90.31 94 VAL A C 1
ATOM 715 O O . VAL A 1 94 ? -4.025 -11.178 -9.612 1.00 90.31 94 VAL A O 1
ATOM 718 N N . PRO A 1 95 ? -4.409 -13.397 -9.655 1.00 94.44 95 PRO A N 1
ATOM 719 C CA . PRO A 1 95 ? -5.855 -13.252 -9.613 1.00 94.44 95 PRO A CA 1
ATOM 720 C C . PRO A 1 95 ? -6.307 -12.576 -8.320 1.00 94.44 95 PRO A C 1
ATOM 722 O O . PRO A 1 95 ? -5.641 -12.644 -7.284 1.00 94.44 95 PRO A O 1
ATOM 725 N N . ILE A 1 96 ? -7.486 -11.962 -8.371 1.00 96.88 96 ILE A N 1
ATOM 726 C CA . ILE A 1 96 ? -8.202 -11.561 -7.164 1.00 96.88 96 ILE A CA 1
ATOM 727 C C . ILE A 1 96 ? -8.942 -12.775 -6.603 1.00 96.88 96 ILE A C 1
ATOM 729 O O . ILE A 1 96 ? -9.720 -13.417 -7.306 1.00 96.88 96 ILE A O 1
ATOM 733 N N . VAL A 1 97 ? -8.738 -13.063 -5.323 1.00 97.81 97 VAL A N 1
ATO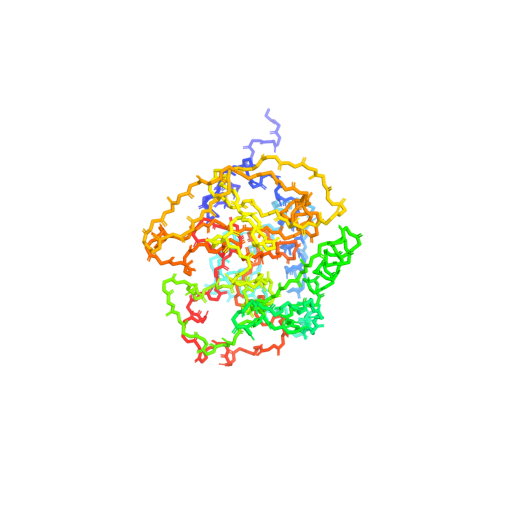M 734 C CA . VAL A 1 97 ? -9.341 -14.193 -4.616 1.00 97.81 97 VAL A CA 1
ATOM 735 C C . VAL A 1 97 ? -10.105 -13.713 -3.384 1.00 97.81 97 VAL A C 1
ATOM 737 O O . VAL A 1 97 ? -9.747 -12.715 -2.757 1.00 97.81 97 VAL A O 1
ATOM 740 N N . ARG A 1 98 ? -11.177 -14.434 -3.042 1.00 98.06 98 ARG A N 1
ATOM 741 C CA . ARG A 1 98 ? -11.994 -14.183 -1.848 1.00 98.06 98 ARG A CA 1
ATOM 742 C C . ARG A 1 98 ? -11.282 -14.705 -0.597 1.00 98.06 98 ARG A C 1
ATOM 744 O O . ARG A 1 98 ? -10.706 -15.792 -0.628 1.00 98.06 98 ARG A O 1
ATOM 751 N N . SER A 1 99 ? -11.343 -13.960 0.497 1.00 98.19 99 SER A N 1
ATOM 752 C CA . SER A 1 99 ? -10.871 -14.358 1.825 1.00 98.19 99 SER A CA 1
ATOM 753 C C . SER A 1 99 ? -11.985 -14.127 2.837 1.00 98.19 99 SER A C 1
ATOM 755 O O . SER A 1 99 ? -12.519 -13.022 2.905 1.00 98.19 99 SER A O 1
ATOM 757 N N . GLU A 1 100 ? -12.328 -15.167 3.597 1.00 97.62 100 GLU A N 1
ATOM 758 C CA . GLU A 1 100 ? -13.297 -15.068 4.694 1.00 97.62 100 GLU A CA 1
ATOM 759 C C . GLU A 1 100 ? -12.778 -14.143 5.794 1.00 97.62 100 GLU A C 1
ATOM 761 O O . GLU A 1 100 ? -11.568 -14.073 6.045 1.00 97.62 100 GLU A O 1
ATOM 766 N N . VAL A 1 101 ? -13.705 -13.483 6.481 1.00 96.88 101 VAL A N 1
ATOM 767 C CA . VAL A 1 101 ? -13.428 -12.685 7.675 1.00 96.88 101 VAL A CA 1
ATOM 768 C C . VAL A 1 101 ? -14.408 -13.013 8.798 1.00 96.88 101 VAL A C 1
ATOM 770 O O . VAL A 1 101 ? -15.347 -13.786 8.620 1.00 96.88 101 VAL A O 1
ATOM 773 N N . ASP A 1 102 ? -14.178 -12.446 9.978 1.00 96.69 102 ASP A N 1
ATOM 774 C CA . ASP A 1 102 ? -15.106 -12.582 11.094 1.00 96.69 102 ASP A CA 1
ATOM 775 C C . ASP A 1 102 ? -16.276 -11.605 10.944 1.00 96.69 102 ASP A C 1
ATOM 777 O O . ASP A 1 102 ? -16.103 -10.448 10.557 1.00 96.69 102 ASP A O 1
ATOM 781 N N . VAL A 1 103 ? -17.477 -12.059 11.307 1.00 93.44 103 VAL A N 1
ATOM 782 C CA . VAL A 1 103 ? -18.676 -11.217 11.345 1.00 93.44 103 VAL A CA 1
ATOM 783 C C . VAL A 1 103 ? -18.980 -10.848 12.790 1.00 93.44 103 VAL A C 1
ATOM 785 O O . VAL A 1 103 ? -19.181 -11.713 13.643 1.00 93.44 103 VAL A O 1
ATOM 788 N N . ARG A 1 104 ? -19.066 -9.544 13.055 1.00 91.12 104 ARG A N 1
ATOM 789 C CA . ARG A 1 104 ? -19.568 -8.988 14.312 1.00 91.12 104 ARG A CA 1
ATOM 790 C C . ARG A 1 104 ? -20.772 -8.111 14.020 1.00 91.12 104 ARG A C 1
ATOM 792 O O . ARG A 1 104 ? -20.666 -7.144 13.274 1.00 91.12 104 ARG A O 1
ATOM 799 N N . VAL A 1 105 ? -21.890 -8.424 14.663 1.00 89.50 105 VAL A N 1
ATOM 800 C CA . VAL A 1 105 ? -23.080 -7.575 14.659 1.00 89.50 105 VAL A CA 1
ATOM 801 C C . VAL A 1 105 ? -22.943 -6.560 15.793 1.00 89.50 105 VAL A C 1
ATOM 803 O O . VAL A 1 105 ? -22.777 -6.940 16.954 1.00 89.50 105 VAL A O 1
ATOM 806 N N . SER A 1 106 ? -22.954 -5.269 15.466 1.00 84.44 106 SER A N 1
ATOM 807 C CA . SER A 1 106 ? -22.970 -4.197 16.464 1.00 84.44 106 SER A CA 1
ATOM 808 C C . SER A 1 106 ? -24.295 -4.169 17.232 1.00 84.44 106 SER A C 1
ATOM 810 O O . SER A 1 106 ? -25.289 -4.742 16.778 1.00 84.44 106 SER A O 1
ATOM 812 N N . PRO A 1 107 ? -24.373 -3.431 18.356 1.00 79.94 107 PRO A N 1
ATOM 813 C CA . PRO A 1 107 ? -25.636 -3.226 19.064 1.00 79.94 107 PRO A CA 1
ATOM 814 C C . PRO A 1 107 ? -26.758 -2.637 18.193 1.00 79.94 107 PRO A C 1
ATOM 816 O O . PRO A 1 107 ? -27.928 -2.884 18.466 1.00 79.94 107 PRO A O 1
ATOM 819 N N . SER A 1 108 ? -26.426 -1.893 17.130 1.00 82.25 108 SER A N 1
ATOM 820 C CA . SER A 1 108 ? -27.413 -1.349 16.188 1.00 82.25 108 SER A CA 1
ATOM 821 C C . SER A 1 108 ? -27.828 -2.338 15.090 1.00 82.25 108 SER A C 1
ATOM 823 O O . SER A 1 108 ? -28.532 -1.949 14.164 1.00 82.25 108 SER A O 1
ATOM 825 N N . GLY A 1 109 ? -27.346 -3.583 15.128 1.00 86.44 109 GLY A N 1
ATOM 826 C CA . GLY A 1 109 ? -27.637 -4.610 14.125 1.00 86.44 109 GLY A CA 1
ATOM 827 C C . GLY A 1 109 ? -26.816 -4.510 12.833 1.00 86.44 109 GLY A C 1
ATOM 828 O O . GLY A 1 109 ? -27.005 -5.326 11.936 1.00 86.44 109 GLY A O 1
ATOM 829 N N . SER A 1 110 ? -25.903 -3.540 12.713 1.00 88.19 110 SER A N 1
ATOM 830 C CA . SER A 1 110 ? -25.030 -3.404 11.538 1.00 88.19 110 SER A CA 1
ATOM 831 C C . SER A 1 110 ? -23.800 -4.304 11.658 1.00 88.19 110 SER A C 1
ATOM 833 O O . SER A 1 110 ? -23.390 -4.644 12.765 1.00 88.19 110 SER A O 1
ATOM 835 N N . HIS A 1 111 ? -23.197 -4.682 10.534 1.00 91.81 111 HIS A N 1
ATOM 836 C CA . HIS A 1 111 ? -21.950 -5.446 10.498 1.00 91.81 111 HIS A CA 1
ATOM 837 C C . HIS A 1 111 ? -21.138 -5.106 9.241 1.00 91.81 111 HIS A C 1
ATOM 839 O O . HIS A 1 111 ? -21.660 -4.516 8.290 1.00 91.81 111 HIS A O 1
ATOM 845 N N . GLY A 1 112 ? -19.855 -5.471 9.249 1.00 92.69 112 GLY A N 1
ATOM 846 C CA . GLY A 1 112 ? -18.995 -5.453 8.063 1.00 92.69 112 GLY A CA 1
ATOM 847 C C . GLY A 1 112 ? -19.355 -6.551 7.053 1.00 92.69 112 GLY A C 1
ATOM 848 O O . GLY A 1 112 ? -20.362 -7.245 7.198 1.00 92.69 112 GLY A O 1
ATOM 849 N N . HIS A 1 113 ? -18.534 -6.738 6.024 1.00 95.12 113 HIS A N 1
ATOM 850 C CA . HIS A 1 113 ? -18.696 -7.878 5.115 1.00 95.12 113 HIS A CA 1
ATOM 851 C C . HIS A 1 113 ? -18.266 -9.192 5.784 1.00 95.12 113 HIS A C 1
ATOM 853 O O . HIS A 1 113 ? -17.485 -9.181 6.730 1.00 95.12 113 HIS A O 1
ATOM 859 N N . ASP A 1 114 ? -18.765 -10.321 5.276 1.00 95.94 114 ASP A N 1
ATOM 860 C CA . ASP A 1 114 ? -18.354 -11.674 5.689 1.00 95.94 114 ASP A CA 1
ATOM 861 C C . ASP A 1 114 ? -17.086 -12.161 4.967 1.00 95.94 114 ASP A C 1
ATOM 863 O O . ASP A 1 114 ? -16.444 -13.129 5.374 1.00 95.94 114 ASP A O 1
ATOM 867 N N . ALA A 1 115 ? -16.690 -11.454 3.911 1.00 97.69 115 ALA A N 1
ATOM 868 C CA . ALA A 1 115 ? -15.460 -11.671 3.181 1.00 97.69 115 ALA A CA 1
ATOM 869 C C . ALA A 1 115 ? -14.982 -10.398 2.488 1.00 97.69 115 ALA A C 1
ATOM 871 O O . ALA A 1 115 ? -15.711 -9.422 2.303 1.00 97.69 115 ALA A O 1
ATOM 872 N N . LEU A 1 116 ? -13.738 -10.458 2.035 1.00 98.00 116 LEU A N 1
ATOM 873 C CA . LEU A 1 116 ? -13.124 -9.459 1.179 1.00 98.00 116 LEU A CA 1
ATOM 874 C C . LEU A 1 116 ? -12.403 -10.127 0.009 1.00 98.00 116 LEU A C 1
ATOM 876 O O . LEU A 1 116 ? -12.145 -11.329 0.006 1.00 98.00 116 LEU A O 1
ATOM 880 N N . TRP A 1 117 ? -12.075 -9.331 -1.001 1.00 98.25 117 TRP A N 1
ATOM 881 C CA . TRP A 1 117 ? -11.368 -9.779 -2.194 1.00 98.25 117 TRP A CA 1
ATOM 882 C C . TRP A 1 117 ? -10.030 -9.059 -2.269 1.00 98.25 117 TRP A C 1
ATOM 884 O O . TRP A 1 117 ? -9.997 -7.832 -2.191 1.00 98.25 117 TRP A O 1
ATOM 894 N N . LEU A 1 118 ? -8.943 -9.809 -2.427 1.00 98.44 118 LEU A N 1
ATOM 895 C CA . LEU A 1 118 ? -7.577 -9.291 -2.535 1.00 98.44 118 LEU A CA 1
ATOM 896 C C . LEU A 1 118 ? -6.841 -10.004 -3.652 1.00 98.44 118 LEU A C 1
ATOM 898 O O . LEU A 1 118 ? -7.223 -11.096 -4.066 1.00 98.44 118 LEU A O 1
ATOM 902 N N . ARG A 1 119 ? -5.753 -9.403 -4.113 1.00 97.56 119 ARG A N 1
ATOM 903 C CA . ARG A 1 119 ? -4.806 -10.078 -4.991 1.00 97.56 119 ARG A CA 1
ATOM 904 C C . ARG A 1 119 ? -4.222 -11.297 -4.283 1.00 97.56 119 ARG A C 1
ATOM 906 O O . ARG A 1 119 ? -4.049 -11.257 -3.072 1.00 97.56 119 ARG A O 1
ATOM 913 N N . ALA A 1 120 ? -3.985 -12.394 -4.999 1.00 97.81 120 ALA A N 1
ATOM 914 C CA . ALA A 1 120 ? -3.697 -13.693 -4.385 1.00 97.81 120 ALA A CA 1
ATOM 915 C C . ALA A 1 120 ? -2.517 -13.684 -3.393 1.00 97.81 120 ALA A C 1
ATOM 917 O O . ALA A 1 120 ? -2.592 -14.336 -2.352 1.00 97.81 120 ALA A O 1
ATOM 918 N N . ASP A 1 121 ? -1.469 -12.910 -3.677 1.00 97.06 121 ASP A N 1
ATOM 919 C CA . ASP A 1 121 ? -0.324 -12.690 -2.788 1.00 97.06 121 ASP A CA 1
ATOM 920 C C . ASP A 1 121 ? -0.717 -11.951 -1.495 1.00 97.06 121 ASP A C 1
ATOM 922 O O . ASP A 1 121 ? -0.447 -12.433 -0.392 1.00 97.06 121 ASP A O 1
ATOM 926 N N . ALA A 1 122 ? -1.440 -10.836 -1.615 1.00 98.31 122 ALA A N 1
ATOM 927 C CA . ALA A 1 122 ? -1.990 -10.107 -0.474 1.00 98.31 122 ALA A CA 1
ATOM 928 C C . ALA A 1 122 ? -3.025 -10.943 0.301 1.00 98.31 122 ALA A C 1
ATOM 930 O O . ALA A 1 122 ? -3.059 -10.916 1.526 1.00 98.31 122 ALA A O 1
ATOM 931 N N . ALA A 1 123 ? -3.849 -11.738 -0.384 1.00 98.56 123 ALA A N 1
ATOM 932 C CA . ALA A 1 123 ? -4.845 -12.610 0.228 1.00 98.56 123 ALA A CA 1
ATOM 933 C C . ALA A 1 123 ? -4.199 -13.709 1.076 1.00 98.56 123 ALA A C 1
ATOM 935 O O . ALA A 1 123 ? -4.701 -14.019 2.154 1.00 98.56 123 ALA A O 1
ATOM 936 N N . HIS A 1 124 ? -3.092 -14.289 0.606 1.00 98.44 124 HIS A N 1
ATOM 937 C CA . HIS A 1 124 ? -2.324 -15.265 1.373 1.00 98.44 124 HIS A CA 1
ATOM 938 C C . HIS A 1 124 ? -1.789 -14.647 2.671 1.00 98.44 124 HIS A C 1
ATOM 940 O O . HIS A 1 124 ? -2.024 -15.193 3.749 1.00 98.44 124 HIS A O 1
ATOM 946 N N . ALA A 1 125 ? -1.158 -13.473 2.579 1.00 98.56 125 ALA A N 1
ATOM 947 C CA . ALA A 1 125 ? -0.677 -12.736 3.745 1.00 98.56 125 ALA A CA 1
ATOM 948 C C . ALA A 1 125 ? -1.818 -12.343 4.702 1.00 98.56 125 ALA A C 1
ATOM 950 O O . 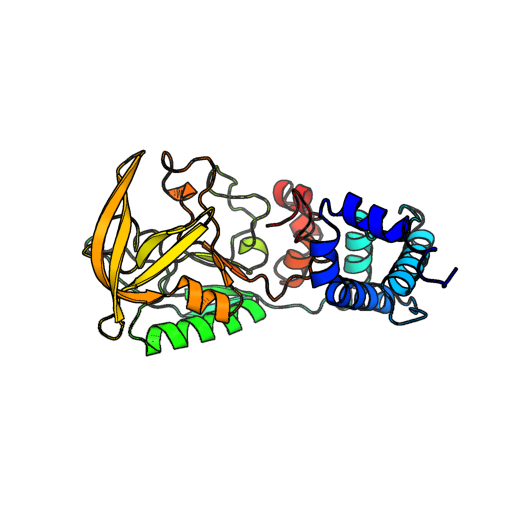ALA A 1 125 ? -1.689 -12.475 5.915 1.00 98.56 125 ALA A O 1
ATOM 951 N N . PHE A 1 126 ? -2.959 -11.904 4.164 1.00 98.75 126 PHE A N 1
ATOM 952 C CA . PHE A 1 126 ? -4.128 -11.534 4.959 1.00 98.75 126 PHE A CA 1
ATOM 953 C C . PHE A 1 126 ? -4.696 -12.724 5.738 1.00 98.75 126 PHE A C 1
ATOM 955 O O . PHE A 1 126 ? -5.034 -12.583 6.908 1.00 98.75 126 PHE A O 1
ATOM 962 N N . ARG A 1 127 ? -4.793 -13.905 5.117 1.00 98.75 127 ARG A N 1
ATOM 963 C CA . ARG A 1 127 ? -5.280 -15.114 5.800 1.00 98.75 127 ARG A CA 1
ATOM 964 C C . ARG A 1 127 ? -4.350 -15.517 6.942 1.00 98.75 127 ARG A C 1
ATOM 966 O O . ARG A 1 127 ? -4.842 -15.796 8.026 1.00 98.75 127 ARG A O 1
ATOM 973 N N . ALA A 1 128 ? -3.034 -15.451 6.734 1.00 98.62 128 ALA A N 1
ATOM 974 C CA . ALA A 1 128 ? -2.055 -15.711 7.790 1.00 98.62 128 ALA A CA 1
ATOM 975 C C . ALA A 1 128 ? -2.170 -14.706 8.954 1.00 98.62 128 ALA A C 1
ATOM 977 O O . ALA A 1 128 ? -2.187 -15.114 10.115 1.00 98.62 128 ALA A O 1
ATOM 978 N N . LEU A 1 129 ? -2.335 -13.411 8.649 1.00 98.69 129 LEU A N 1
ATOM 979 C CA . LEU A 1 129 ? -2.643 -12.382 9.647 1.00 98.69 129 LEU A CA 1
ATOM 980 C C . LEU A 1 129 ? -3.932 -12.713 10.406 1.00 98.69 129 LEU A C 1
ATOM 982 O O . LEU A 1 129 ? -3.952 -12.683 11.634 1.00 98.69 129 LEU A O 1
ATOM 986 N N . ARG A 1 130 ? -5.013 -13.051 9.697 1.00 98.56 130 ARG A N 1
ATOM 987 C CA . ARG A 1 130 ? -6.288 -13.406 10.326 1.00 98.56 130 ARG A CA 1
ATOM 988 C C . ARG A 1 130 ? -6.134 -14.608 11.256 1.00 98.56 130 ARG A C 1
ATOM 990 O O . ARG A 1 130 ? -6.612 -14.546 12.384 1.00 98.56 130 ARG A O 1
ATOM 997 N N . ASP A 1 131 ? -5.457 -15.662 10.817 1.00 98.56 131 ASP A N 1
ATOM 998 C CA . ASP A 1 131 ? -5.247 -16.870 11.616 1.00 98.56 131 ASP A CA 1
ATOM 999 C C . ASP A 1 131 ? -4.457 -16.571 12.901 1.00 98.56 131 ASP A C 1
ATOM 1001 O O . ASP A 1 131 ? -4.806 -17.076 13.972 1.00 98.56 131 ASP A O 1
ATOM 1005 N N . GLU A 1 132 ? -3.445 -15.698 12.834 1.00 98.38 132 GLU A N 1
ATOM 1006 C CA . GLU A 1 132 ? -2.710 -15.211 14.009 1.00 98.38 132 GLU A CA 1
ATOM 1007 C C . GLU A 1 132 ? -3.632 -14.460 14.984 1.00 98.38 132 GLU A C 1
ATOM 1009 O O . GLU A 1 132 ? -3.670 -14.767 16.181 1.00 98.38 132 GLU A O 1
ATOM 1014 N N . MET A 1 133 ? -4.426 -13.515 14.473 1.00 98.38 133 MET A N 1
ATOM 1015 C CA . MET A 1 133 ? -5.337 -12.701 15.282 1.00 98.38 133 MET A CA 1
ATOM 1016 C C . MET A 1 133 ? -6.435 -13.543 15.946 1.00 98.38 133 MET A C 1
ATOM 1018 O O . MET A 1 133 ? -6.683 -13.408 17.148 1.00 98.38 133 MET A O 1
ATOM 1022 N N . VAL A 1 134 ? -7.048 -14.460 15.195 1.00 97.81 134 VAL A N 1
ATOM 1023 C CA . VAL A 1 134 ? -8.079 -15.382 15.694 1.00 97.81 134 VAL A CA 1
ATOM 1024 C C . VAL A 1 134 ? -7.496 -16.353 16.720 1.00 97.81 134 VAL A C 1
ATOM 1026 O O . VAL A 1 134 ? -8.109 -16.594 17.763 1.00 97.81 134 VAL A O 1
ATOM 1029 N N . SER A 1 135 ? -6.278 -16.859 16.504 1.00 97.50 135 SER A N 1
ATOM 1030 C CA . SER A 1 135 ? -5.578 -17.701 17.489 1.00 97.50 135 SER A CA 1
ATOM 1031 C C . SER A 1 135 ? -5.346 -16.956 18.808 1.00 97.50 135 SER A C 1
ATOM 1033 O O . SER A 1 135 ? -5.522 -17.516 19.900 1.00 97.50 135 SER A O 1
ATOM 1035 N N . ALA A 1 136 ? -5.054 -15.656 18.719 1.00 97.56 136 ALA A N 1
ATOM 1036 C CA . ALA A 1 136 ? -4.969 -14.748 19.855 1.00 97.56 136 ALA A CA 1
ATOM 1037 C C . ALA A 1 136 ? -6.339 -14.332 20.433 1.00 97.56 136 ALA A C 1
ATOM 1039 O O . ALA A 1 136 ? -6.397 -13.525 21.362 1.00 97.56 136 ALA A O 1
ATOM 1040 N N . GLY A 1 137 ? -7.450 -14.884 19.938 1.00 97.62 137 GLY A N 1
ATOM 1041 C CA . GLY A 1 137 ? -8.813 -14.618 20.406 1.00 97.62 137 GLY A CA 1
ATOM 1042 C C . GLY A 1 137 ? -9.362 -13.242 20.026 1.00 97.62 137 GLY A C 1
ATOM 1043 O O . GLY A 1 137 ? -10.351 -12.813 20.619 1.00 97.62 137 GLY A O 1
ATOM 1044 N N . ALA A 1 138 ? -8.701 -12.530 19.113 1.00 97.69 138 ALA A N 1
ATOM 1045 C CA . ALA A 1 138 ? -9.227 -11.309 18.517 1.00 97.69 138 ALA A CA 1
ATOM 1046 C C . ALA A 1 138 ? -10.145 -11.643 17.332 1.00 97.69 138 ALA A C 1
ATOM 1048 O O . ALA A 1 138 ? -10.139 -12.765 16.829 1.00 97.69 138 ALA A O 1
ATOM 1049 N N . ILE A 1 139 ? -10.914 -10.652 16.887 1.00 96.81 139 ILE A N 1
ATOM 1050 C CA . ILE A 1 139 ? -11.699 -10.725 15.651 1.00 96.81 139 ILE A CA 1
ATOM 1051 C C . ILE A 1 139 ? -11.031 -9.883 14.561 1.00 96.81 139 ILE A C 1
ATOM 1053 O O . ILE A 1 139 ? -10.355 -8.894 14.860 1.00 96.81 139 ILE A O 1
ATOM 1057 N N . VAL A 1 140 ? -11.236 -10.262 13.304 1.00 97.94 140 VAL A N 1
ATOM 1058 C CA . VAL A 1 140 ? -10.837 -9.513 12.111 1.00 97.94 140 VAL A CA 1
ATOM 1059 C C . VAL A 1 140 ? -12.076 -9.277 11.259 1.00 97.94 140 VAL A C 1
ATOM 1061 O O . VAL A 1 140 ? -12.505 -10.169 10.534 1.00 97.94 140 VAL A O 1
ATOM 1064 N N . THR A 1 141 ? -12.659 -8.086 11.367 1.00 97.12 141 THR A N 1
ATOM 1065 C CA . THR A 1 141 ? -13.816 -7.647 10.569 1.00 97.12 141 THR A CA 1
ATOM 1066 C C . THR A 1 141 ? -13.355 -6.851 9.347 1.00 97.12 141 THR A C 1
ATOM 1068 O O . THR A 1 141 ? -12.197 -6.441 9.268 1.00 97.12 141 THR A O 1
ATOM 1071 N N . THR A 1 142 ? -14.237 -6.606 8.370 1.00 97.88 142 THR A N 1
ATOM 1072 C CA . THR A 1 142 ? -13.858 -5.828 7.179 1.00 97.88 142 THR A CA 1
ATOM 1073 C C . THR A 1 142 ? -14.951 -4.905 6.647 1.00 97.88 142 THR A C 1
ATOM 1075 O O . THR A 1 142 ? -16.136 -5.235 6.675 1.00 97.88 142 THR A O 1
ATOM 1078 N N . ALA A 1 143 ? -14.538 -3.756 6.109 1.00 96.56 143 ALA A N 1
ATOM 1079 C CA . ALA A 1 143 ? -15.343 -2.905 5.231 1.00 96.56 143 ALA A CA 1
ATOM 1080 C C . ALA A 1 143 ? -15.062 -3.157 3.735 1.00 96.56 143 ALA A C 1
ATOM 1082 O O . ALA A 1 143 ? -15.709 -2.557 2.879 1.00 96.56 143 ALA A O 1
ATOM 1083 N N . GLY A 1 144 ? -14.143 -4.072 3.408 1.00 96.56 144 GLY A N 1
ATOM 1084 C CA . GLY A 1 144 ? -13.859 -4.518 2.048 1.00 96.56 144 GLY A CA 1
ATOM 1085 C C . GLY A 1 144 ? -12.369 -4.558 1.712 1.00 96.56 144 GLY A C 1
ATOM 1086 O O . GLY A 1 144 ? -11.505 -4.158 2.487 1.00 96.56 144 GLY A O 1
ATOM 1087 N N . GLY A 1 145 ? -12.078 -5.064 0.513 1.00 96.81 145 GLY A N 1
ATOM 1088 C CA . GLY A 1 145 ? -10.736 -5.101 -0.067 1.00 96.81 145 GLY A CA 1
ATOM 1089 C C . GLY A 1 145 ? -10.741 -4.400 -1.416 1.00 96.81 145 GLY A C 1
ATOM 1090 O O . GLY A 1 145 ? -10.692 -3.182 -1.514 1.00 96.81 145 GLY A O 1
ATOM 1091 N N . VAL A 1 146 ? -10.851 -5.166 -2.489 1.00 96.19 146 VAL A N 1
ATOM 1092 C CA . VAL A 1 146 ? -10.868 -4.649 -3.854 1.00 96.19 146 VAL A CA 1
ATOM 1093 C C . VAL A 1 146 ? -11.945 -3.578 -4.099 1.00 96.19 146 VAL A C 1
ATOM 1095 O O . VAL A 1 146 ? -13.135 -3.785 -3.860 1.00 96.19 146 VAL A O 1
ATOM 1098 N N . ARG A 1 147 ? -11.527 -2.455 -4.698 1.00 93.44 147 ARG A N 1
ATOM 1099 C CA . ARG A 1 147 ? -12.424 -1.384 -5.158 1.00 93.44 147 ARG A CA 1
ATOM 1100 C C . ARG A 1 147 ? -12.910 -1.642 -6.584 1.00 93.44 147 ARG A C 1
ATOM 1102 O O . ARG A 1 147 ? -12.200 -2.197 -7.433 1.00 93.44 147 ARG A O 1
ATOM 1109 N N . ARG A 1 148 ? -14.152 -1.236 -6.854 1.00 89.19 148 ARG A N 1
ATOM 1110 C CA . ARG A 1 148 ? -14.721 -1.262 -8.204 1.00 89.19 148 ARG A CA 1
ATOM 1111 C C . ARG A 1 148 ? -14.145 -0.122 -9.058 1.00 89.19 148 ARG A C 1
ATOM 1113 O O . ARG A 1 148 ? -13.981 0.972 -8.526 1.00 89.19 148 ARG A O 1
ATOM 1120 N N . PRO A 1 149 ? -13.898 -0.332 -10.363 1.00 83.81 149 PRO A N 1
ATOM 1121 C CA . PRO A 1 149 ? -13.356 0.700 -11.257 1.00 83.81 149 PRO A CA 1
ATOM 1122 C C . PRO A 1 149 ? -14.203 1.976 -11.380 1.00 83.81 149 PRO A C 1
ATOM 1124 O O . PRO A 1 149 ? -13.690 3.015 -11.777 1.00 83.81 149 PRO A O 1
ATOM 1127 N N . ASP A 1 150 ? -15.505 1.880 -11.105 1.00 84.31 150 ASP A N 1
ATOM 1128 C CA . ASP A 1 150 ? -16.498 2.955 -11.207 1.00 84.31 150 ASP A CA 1
ATOM 1129 C C . ASP A 1 150 ? -16.716 3.712 -9.887 1.00 84.31 150 ASP A C 1
ATOM 1131 O O . ASP A 1 150 ? -17.577 4.587 -9.813 1.00 84.31 150 ASP A O 1
ATOM 1135 N N . ALA A 1 151 ? -15.958 3.386 -8.836 1.00 84.88 151 ALA A N 1
ATOM 1136 C CA . ALA A 1 151 ? -16.115 4.028 -7.541 1.00 84.88 151 ALA A CA 1
ATOM 1137 C C . ALA A 1 151 ? -15.766 5.530 -7.619 1.00 84.88 151 ALA A C 1
ATOM 1139 O O . ALA A 1 151 ? -14.685 5.880 -8.100 1.00 84.88 151 ALA A O 1
ATOM 1140 N N . PRO A 1 152 ? -16.631 6.430 -7.110 1.00 83.81 152 PRO A N 1
ATOM 1141 C CA . PRO A 1 152 ? -16.365 7.862 -7.157 1.00 83.81 152 PRO A CA 1
ATOM 1142 C C . PRO A 1 152 ? -15.180 8.240 -6.259 1.00 83.81 152 PRO A C 1
ATOM 1144 O O . PRO A 1 152 ? -15.029 7.716 -5.149 1.00 83.81 152 PRO A O 1
ATOM 1147 N N . VAL A 1 153 ? -14.373 9.183 -6.747 1.00 83.75 153 VAL A N 1
ATOM 1148 C CA . VAL A 1 153 ? -13.303 9.860 -6.001 1.00 83.75 153 VAL A CA 1
ATOM 1149 C C . VAL A 1 153 ? -13.942 10.894 -5.071 1.00 83.75 153 VAL A C 1
ATOM 1151 O O . VAL A 1 153 ? -14.804 11.662 -5.489 1.00 83.75 153 VAL A O 1
ATOM 1154 N N . THR A 1 154 ? -13.540 10.897 -3.804 1.00 83.12 154 THR A N 1
ATOM 1155 C CA . THR A 1 154 ? -14.036 11.799 -2.747 1.00 83.12 154 THR A CA 1
ATOM 1156 C C . THR A 1 154 ? -12.866 12.210 -1.843 1.00 83.12 154 THR A C 1
ATOM 1158 O O . THR A 1 154 ? -11.762 11.693 -2.011 1.00 83.12 154 THR A O 1
ATOM 1161 N N . SER A 1 155 ? -13.077 13.090 -0.855 1.00 77.44 155 SER A N 1
ATOM 1162 C CA . SER A 1 155 ? -12.062 13.432 0.168 1.00 77.44 155 SER A CA 1
ATOM 1163 C C . SER A 1 155 ? -11.421 12.180 0.796 1.00 77.44 155 SER A C 1
ATOM 1165 O O . SER A 1 155 ? -10.195 12.048 0.854 1.00 77.44 155 SER A O 1
ATOM 1167 N N . GLY A 1 156 ? -12.256 11.207 1.167 1.00 76.94 156 GLY A N 1
ATOM 1168 C CA . GLY A 1 156 ? -11.848 9.907 1.708 1.00 76.94 156 GLY A CA 1
ATOM 1169 C C . GLY A 1 156 ? -11.458 8.851 0.664 1.00 76.94 156 GLY A C 1
ATOM 1170 O O . GLY A 1 156 ? -11.145 7.723 1.026 1.00 76.94 156 GLY A O 1
ATOM 1171 N N . ARG A 1 157 ? -11.464 9.146 -0.646 1.00 82.94 157 ARG A N 1
ATOM 1172 C CA . ARG A 1 157 ? -11.176 8.143 -1.694 1.00 82.94 157 ARG A CA 1
ATOM 1173 C C . ARG A 1 157 ? -10.197 8.651 -2.741 1.00 82.94 157 ARG A C 1
ATOM 1175 O O . ARG A 1 157 ? -10.556 9.447 -3.594 1.00 82.94 157 ARG A O 1
ATOM 1182 N N . SER A 1 158 ? -8.974 8.118 -2.714 1.00 87.94 158 SER A N 1
ATOM 1183 C CA . SER A 1 158 ? -7.946 8.407 -3.728 1.00 87.94 158 SER A CA 1
ATOM 1184 C C . SER A 1 158 ? -8.253 7.761 -5.089 1.00 87.94 158 SER A C 1
ATOM 1186 O O . SER A 1 158 ? -8.703 6.610 -5.152 1.00 87.94 158 SER A O 1
ATOM 1188 N N . ALA A 1 159 ? -7.950 8.489 -6.171 1.00 88.44 159 ALA A N 1
ATOM 1189 C CA . ALA A 1 159 ? -7.977 7.999 -7.552 1.00 88.44 159 ALA A CA 1
ATOM 1190 C C . ALA A 1 159 ? -6.881 6.953 -7.836 1.00 88.44 159 ALA A C 1
ATOM 1192 O O . ALA A 1 159 ? -7.063 6.102 -8.700 1.00 88.44 159 ALA A O 1
ATOM 1193 N N . ALA A 1 160 ? -5.788 6.964 -7.068 1.00 92.50 160 ALA A N 1
ATOM 1194 C CA . ALA A 1 160 ? -4.661 6.038 -7.187 1.00 92.50 160 ALA A CA 1
ATOM 1195 C C . ALA A 1 160 ? -4.568 5.089 -5.976 1.00 92.50 160 ALA A C 1
ATOM 1197 O O . ALA A 1 160 ? -3.503 4.855 -5.421 1.00 92.50 160 ALA A O 1
ATOM 1198 N N . SER A 1 161 ? -5.705 4.578 -5.501 1.00 94.50 161 SER A N 1
ATOM 1199 C CA . SER A 1 161 ? -5.748 3.737 -4.298 1.00 94.50 161 SER A CA 1
ATOM 1200 C C . SER A 1 161 ? -5.263 2.303 -4.544 1.00 94.50 161 SER A C 1
ATOM 1202 O O . SER A 1 161 ? -5.655 1.666 -5.523 1.00 94.50 161 SER A O 1
ATOM 1204 N N . MET A 1 162 ? -4.518 1.737 -3.587 1.00 96.56 162 MET A N 1
ATOM 1205 C CA . MET A 1 162 ? -4.097 0.327 -3.605 1.00 96.56 162 MET A CA 1
ATOM 1206 C C . MET A 1 162 ? -5.257 -0.684 -3.639 1.00 96.56 162 MET A C 1
ATOM 1208 O O . MET A 1 162 ? -5.080 -1.808 -4.118 1.00 96.56 162 MET A O 1
ATOM 1212 N N . HIS A 1 163 ? -6.475 -0.286 -3.252 1.00 97.31 163 HIS A N 1
ATOM 1213 C CA . HIS A 1 163 ? -7.660 -1.133 -3.410 1.00 97.31 163 HIS A CA 1
ATOM 1214 C C . HIS A 1 163 ? -7.951 -1.503 -4.872 1.00 97.31 163 HIS A C 1
ATOM 1216 O O . HIS A 1 163 ? -8.530 -2.560 -5.127 1.00 97.31 163 HIS A O 1
ATOM 1222 N N . TYR A 1 164 ? -7.574 -0.673 -5.853 1.00 96.00 164 TYR A N 1
ATOM 1223 C CA . TYR A 1 164 ? -7.793 -1.001 -7.268 1.00 96.00 164 TYR A CA 1
ATOM 1224 C C . TYR A 1 164 ? -6.941 -2.191 -7.724 1.00 96.00 164 TYR A C 1
ATOM 1226 O O . TYR A 1 164 ? -7.422 -3.024 -8.494 1.00 96.00 164 TYR A O 1
ATOM 1234 N N . ALA A 1 165 ? -5.722 -2.309 -7.190 1.00 96.06 165 ALA A N 1
ATOM 1235 C CA . ALA A 1 165 ? -4.805 -3.419 -7.443 1.00 96.06 165 ALA A CA 1
ATOM 1236 C C . ALA A 1 165 ? -5.051 -4.634 -6.524 1.00 96.06 165 ALA A C 1
ATOM 1238 O O . ALA A 1 165 ? -4.350 -5.635 -6.630 1.00 96.06 165 ALA A O 1
ATOM 1239 N N . GLY A 1 166 ? -6.034 -4.565 -5.615 1.00 97.31 166 GLY A N 1
ATOM 1240 C CA . GLY A 1 166 ? -6.291 -5.614 -4.623 1.00 97.31 166 GLY A CA 1
ATOM 1241 C C . GLY A 1 166 ? -5.188 -5.752 -3.574 1.00 97.31 166 GLY A C 1
ATOM 1242 O O . GLY A 1 166 ? -4.998 -6.840 -3.036 1.00 97.31 166 GLY A O 1
ATOM 1243 N N . LEU A 1 167 ? -4.475 -4.658 -3.304 1.00 98.12 167 LEU A N 1
ATOM 1244 C CA . LEU A 1 167 ? -3.346 -4.580 -2.379 1.00 98.12 167 LEU A CA 1
ATOM 1245 C C . LEU A 1 167 ? -3.683 -3.837 -1.085 1.00 98.12 167 LEU A C 1
ATOM 1247 O O . LEU A 1 167 ? -2.783 -3.477 -0.342 1.00 98.12 167 LEU A O 1
ATOM 1251 N N . ALA A 1 168 ? -4.959 -3.586 -0.806 1.00 98.19 168 ALA A N 1
ATOM 1252 C CA . ALA A 1 168 ? -5.377 -2.977 0.447 1.00 98.19 168 ALA A CA 1
ATOM 1253 C C . ALA A 1 168 ? -6.691 -3.568 0.943 1.00 98.19 168 ALA A C 1
ATOM 1255 O O . ALA A 1 168 ? -7.541 -3.973 0.140 1.00 98.19 168 ALA A O 1
ATOM 1256 N N . PHE A 1 169 ? -6.846 -3.578 2.261 1.00 98.56 169 PHE A N 1
ATOM 1257 C CA . PHE A 1 169 ? -8.088 -3.912 2.938 1.00 98.56 169 PHE A CA 1
ATOM 1258 C C . PHE A 1 169 ? -8.417 -2.865 3.995 1.00 98.56 169 PHE A C 1
ATOM 1260 O O . PHE A 1 169 ? -7.524 -2.220 4.541 1.00 98.56 169 PHE A O 1
ATOM 1267 N N . ASP A 1 170 ? -9.707 -2.758 4.290 1.00 98.44 170 ASP A N 1
ATOM 1268 C CA . ASP A 1 170 ? -10.229 -1.930 5.365 1.00 98.44 170 ASP A CA 1
ATOM 1269 C C . ASP A 1 170 ? -10.830 -2.832 6.448 1.00 98.44 170 ASP A C 1
ATOM 1271 O O . ASP A 1 170 ? -11.650 -3.711 6.151 1.00 98.44 170 ASP A O 1
ATOM 1275 N N . LEU A 1 171 ? -10.458 -2.615 7.711 1.00 98.50 171 LEU A N 1
ATOM 1276 C CA . LEU A 1 171 ? -11.219 -3.113 8.862 1.00 98.50 171 LEU A CA 1
ATOM 1277 C C . LEU A 1 171 ? -12.632 -2.514 8.865 1.00 98.50 171 LEU A C 1
ATOM 1279 O O . LEU A 1 171 ? -12.901 -1.509 8.201 1.00 98.50 171 LEU A O 1
ATOM 1283 N N . TRP A 1 172 ? -13.572 -3.122 9.593 1.00 97.31 172 TRP A N 1
ATOM 1284 C CA . TRP A 1 172 ? -14.906 -2.535 9.657 1.00 97.31 172 TRP A CA 1
ATOM 1285 C C . TRP A 1 172 ? -14.873 -1.185 10.384 1.00 97.31 172 TRP A C 1
ATOM 1287 O O . TRP A 1 172 ? -14.559 -1.091 11.567 1.00 97.31 172 TRP A O 1
ATOM 1297 N N . ILE A 1 173 ? -15.250 -0.134 9.658 1.00 95.44 173 ILE A N 1
ATOM 1298 C CA . ILE A 1 173 ? -15.131 1.276 10.059 1.00 95.44 173 ILE A CA 1
ATOM 1299 C C . ILE A 1 173 ? -15.916 1.603 11.346 1.00 95.44 173 ILE A C 1
ATOM 1301 O O . ILE A 1 173 ? -15.682 2.622 11.985 1.00 95.44 173 ILE A O 1
ATOM 1305 N N . ALA A 1 174 ? -16.869 0.759 11.750 1.00 94.31 174 ALA A N 1
ATOM 1306 C CA . ALA A 1 174 ? -17.632 0.958 12.979 1.00 94.31 174 ALA A CA 1
ATOM 1307 C C . ALA A 1 174 ? -16.996 0.347 14.238 1.00 94.31 174 ALA A C 1
ATOM 1309 O O . ALA A 1 174 ? -17.539 0.553 15.320 1.00 94.31 174 ALA A O 1
ATOM 1310 N N . ASP A 1 175 ? -15.895 -0.398 14.114 1.00 95.94 175 ASP A N 1
ATOM 1311 C CA . ASP A 1 175 ? -15.296 -1.151 15.223 1.00 95.94 175 ASP A CA 1
ATOM 1312 C C . ASP A 1 175 ? -14.209 -0.379 16.000 1.00 95.94 175 ASP A C 1
ATOM 1314 O O . ASP A 1 175 ? -13.507 -0.981 16.813 1.00 95.94 175 ASP A O 1
ATOM 1318 N N . GLY A 1 176 ? -14.040 0.926 15.771 1.00 96.94 176 GLY A N 1
ATOM 1319 C CA . GLY A 1 176 ? -13.031 1.725 16.468 1.00 96.94 176 GLY A CA 1
ATOM 1320 C C . GLY A 1 176 ? -13.299 3.228 16.454 1.00 96.94 176 GLY A C 1
ATOM 1321 O O . GLY A 1 176 ? -14.079 3.735 15.647 1.00 96.94 176 GLY A O 1
ATOM 1322 N N . MET A 1 177 ? -12.610 3.947 17.344 1.00 97.50 177 MET A N 1
ATOM 1323 C CA . MET A 1 177 ? -12.727 5.399 17.563 1.00 97.50 177 MET A CA 1
ATOM 1324 C C . MET A 1 177 ? -14.137 5.903 17.937 1.00 97.50 177 MET A C 1
ATOM 1326 O O . MET A 1 177 ? -14.433 7.075 17.713 1.00 97.50 177 MET A O 1
ATOM 1330 N N . ARG A 1 178 ? -15.019 5.063 18.493 1.00 95.12 178 ARG A N 1
ATOM 1331 C CA . ARG A 1 178 ? -16.389 5.454 18.881 1.00 95.12 178 ARG A CA 1
ATOM 1332 C C . ARG A 1 178 ? -16.618 5.353 20.378 1.00 95.12 178 ARG A C 1
ATOM 1334 O O . ARG A 1 178 ? -16.971 6.341 21.009 1.00 95.12 178 ARG A O 1
ATOM 1341 N N . ASP A 1 179 ? -16.421 4.168 20.938 1.00 95.94 179 ASP A N 1
ATOM 1342 C CA . ASP A 1 179 ? -16.520 3.921 22.371 1.00 95.94 179 ASP A CA 1
ATOM 1343 C C . ASP A 1 179 ? -15.350 3.029 22.810 1.00 95.94 179 ASP A C 1
ATOM 1345 O O . ASP A 1 179 ? -15.385 1.807 22.639 1.00 95.94 179 ASP A O 1
ATOM 1349 N N . PRO A 1 180 ? -14.314 3.596 23.447 1.00 96.50 180 PRO A N 1
ATOM 1350 C CA . PRO A 1 180 ? -13.118 2.856 23.823 1.00 96.50 180 PRO A CA 1
ATOM 1351 C C . PRO A 1 180 ? -13.383 1.780 24.887 1.00 96.50 180 PRO A C 1
ATOM 1353 O O . PRO A 1 180 ? -12.493 0.975 25.171 1.00 96.50 180 PRO A O 1
ATOM 1356 N N . HIS A 1 181 ? -14.573 1.713 25.491 1.00 95.88 181 HIS A N 1
ATOM 1357 C CA . HIS A 1 181 ? -14.942 0.639 26.411 1.00 95.88 181 HIS A CA 1
ATOM 1358 C C . HIS A 1 181 ? -15.526 -0.585 25.702 1.00 95.88 181 HIS A C 1
ATOM 1360 O O . HIS A 1 181 ? -15.348 -1.702 26.199 1.00 95.88 181 HIS A O 1
ATOM 1366 N N . THR A 1 182 ? -16.162 -0.407 24.542 1.00 94.94 182 THR A N 1
ATOM 1367 C CA . THR A 1 182 ? -16.877 -1.480 23.830 1.00 94.94 182 THR A CA 1
ATOM 1368 C C . THR A 1 182 ? -16.344 -1.770 22.426 1.00 94.94 182 THR A C 1
ATOM 1370 O O . THR A 1 182 ? -16.619 -2.848 21.886 1.00 94.94 182 THR A O 1
ATOM 1373 N N . ASP A 1 183 ? -15.529 -0.878 21.865 1.00 96.56 183 ASP A N 1
ATOM 1374 C CA . ASP A 1 183 ? -14.907 -1.045 20.556 1.00 96.56 183 ASP A CA 1
ATOM 1375 C C . ASP A 1 183 ? -13.982 -2.280 20.527 1.00 96.56 183 ASP A C 1
ATOM 1377 O O . ASP A 1 183 ? -13.152 -2.478 21.439 1.00 96.56 183 ASP A O 1
ATOM 1381 N N . PRO A 1 184 ? -14.099 -3.128 19.482 1.00 97.19 184 PRO A N 1
ATOM 1382 C CA . PRO A 1 184 ? -13.161 -4.214 19.222 1.00 97.19 184 PRO A CA 1
ATOM 1383 C C . PRO A 1 184 ? -11.749 -3.728 18.927 1.00 97.19 184 PRO A C 1
ATOM 1385 O O . PRO A 1 184 ? -10.798 -4.417 19.292 1.00 97.19 184 PRO A O 1
ATOM 1388 N N . TYR A 1 185 ? -11.602 -2.560 18.300 1.00 98.50 185 TYR A N 1
ATOM 1389 C CA . TYR A 1 185 ? -10.311 -1.951 18.024 1.00 98.50 185 TYR A CA 1
ATOM 1390 C C . TYR A 1 185 ? -10.151 -0.652 18.802 1.00 98.50 185 TYR A C 1
ATOM 1392 O O . TYR A 1 185 ? -10.943 0.278 18.681 1.00 98.50 185 TYR A O 1
ATOM 1400 N N . LEU A 1 186 ? -9.077 -0.570 19.581 1.00 98.69 186 LEU A N 1
ATOM 1401 C CA . LEU A 1 186 ? -8.635 0.680 20.184 1.00 98.69 186 LEU A CA 1
ATOM 1402 C C . LEU A 1 186 ? -7.567 1.291 19.295 1.00 98.69 186 LEU A C 1
ATOM 1404 O O . LEU A 1 186 ? -6.621 0.606 18.906 1.00 98.69 186 LEU A O 1
ATOM 1408 N N . VAL A 1 187 ? -7.706 2.575 18.989 1.00 98.50 187 VAL A N 1
ATOM 1409 C CA . VAL A 1 187 ? -6.760 3.289 18.134 1.00 98.50 187 VAL A CA 1
ATOM 1410 C C . VAL A 1 187 ? -5.990 4.291 18.974 1.00 98.50 187 VAL A C 1
ATOM 1412 O O . VAL A 1 187 ? -6.581 5.059 19.725 1.00 98.50 187 VAL A O 1
ATOM 1415 N N . THR A 1 188 ? -4.669 4.270 18.864 1.00 98.31 188 THR A N 1
ATOM 1416 C CA . THR A 1 188 ? -3.771 5.228 19.516 1.00 98.31 188 THR A CA 1
ATOM 1417 C C . THR A 1 188 ? -2.980 5.977 18.455 1.00 98.31 188 THR A C 1
ATOM 1419 O O . THR A 1 188 ? -2.605 5.389 17.437 1.00 98.31 188 THR A O 1
ATOM 1422 N N . GLU A 1 189 ? -2.689 7.246 18.703 1.00 94.81 189 GLU A N 1
ATOM 1423 C CA . GLU A 1 189 ? -1.869 8.061 17.809 1.00 94.81 189 GLU A CA 1
ATOM 1424 C C . GLU A 1 189 ? -0.389 7.642 17.863 1.00 94.81 189 GLU A C 1
ATOM 1426 O O . GLU A 1 189 ? 0.166 7.363 18.930 1.00 94.81 189 GLU A O 1
ATOM 1431 N N . GLN A 1 190 ? 0.259 7.599 16.699 1.00 90.75 190 GLN A N 1
ATOM 1432 C CA . GLN A 1 190 ? 1.712 7.580 16.542 1.00 90.75 190 GLN A CA 1
ATOM 1433 C C . GLN A 1 190 ? 2.119 8.695 15.564 1.00 90.75 190 GLN A C 1
ATOM 1435 O O . GLN A 1 190 ? 1.282 9.147 14.784 1.00 90.75 190 GLN A O 1
ATOM 1440 N N . PRO A 1 191 ? 3.378 9.176 15.574 1.00 87.50 191 PRO A N 1
ATOM 1441 C CA . PRO A 1 191 ? 3.803 10.231 14.656 1.00 87.50 191 PRO A CA 1
ATOM 1442 C C . PRO A 1 191 ? 3.521 9.876 13.186 1.00 87.50 191 PRO A C 1
ATOM 1444 O O . PRO A 1 191 ? 4.209 9.044 12.605 1.00 87.50 191 PRO A O 1
ATOM 1447 N N . GLY A 1 192 ? 2.508 10.521 12.600 1.00 84.19 192 GLY A N 1
ATOM 1448 C CA . GLY A 1 192 ? 2.104 10.343 11.202 1.00 84.19 192 GLY A CA 1
ATOM 1449 C C . GLY A 1 192 ? 1.263 9.098 10.890 1.00 84.19 192 GLY A C 1
ATOM 1450 O O . GLY A 1 192 ? 0.865 8.940 9.739 1.00 84.19 192 GLY A O 1
ATOM 1451 N N . GLU A 1 193 ? 0.964 8.237 11.867 1.00 90.56 193 GLU A N 1
ATOM 1452 C CA . GLU A 1 193 ? 0.298 6.944 11.647 1.00 90.56 193 GLU A CA 1
ATOM 1453 C C . GLU A 1 193 ? -0.631 6.556 12.808 1.00 90.56 193 GLU A C 1
ATOM 1455 O O . GLU A 1 193 ? -0.511 7.041 13.935 1.00 90.56 193 GLU A O 1
ATOM 1460 N N . TRP A 1 194 ? -1.543 5.619 12.547 1.00 96.44 194 TRP A N 1
ATOM 1461 C CA . TRP A 1 194 ? -2.350 4.986 13.587 1.00 96.44 194 TRP A CA 1
ATOM 1462 C C . TRP A 1 194 ? -1.718 3.693 14.083 1.00 96.44 194 TRP A C 1
ATOM 1464 O O . TRP A 1 194 ? -1.251 2.868 13.297 1.00 96.44 194 TRP A O 1
ATOM 1474 N N . ARG A 1 195 ? -1.814 3.449 15.393 1.00 98.12 195 ARG A N 1
ATOM 1475 C CA . ARG A 1 195 ? -1.607 2.113 15.958 1.00 98.12 195 ARG A CA 1
ATOM 1476 C C . ARG A 1 195 ? -2.920 1.534 16.442 1.00 98.12 195 ARG A C 1
ATOM 1478 O O . ARG A 1 195 ? -3.602 2.127 17.276 1.00 98.12 195 ARG A O 1
ATOM 1485 N N . VAL A 1 196 ? -3.251 0.368 15.908 1.00 98.62 196 VAL A N 1
ATOM 1486 C CA . VAL A 1 196 ? -4.517 -0.326 16.116 1.00 98.62 196 VAL A CA 1
ATOM 1487 C C . VAL A 1 196 ? -4.284 -1.519 17.034 1.00 98.62 196 VAL A C 1
ATOM 1489 O O . VAL A 1 196 ? -3.416 -2.363 16.798 1.00 98.62 196 VAL A O 1
ATOM 1492 N N . TRP A 1 197 ? -5.086 -1.599 18.088 1.00 98.75 197 TRP A N 1
ATOM 1493 C CA . TRP A 1 197 ? -5.038 -2.641 19.103 1.00 98.75 197 TRP A CA 1
ATOM 1494 C C . TRP A 1 197 ? -6.338 -3.430 19.072 1.00 98.75 197 TRP A C 1
ATOM 1496 O O . TRP A 1 197 ? -7.401 -2.873 19.333 1.00 98.75 197 TRP A O 1
ATOM 1506 N N . ALA A 1 198 ? -6.273 -4.730 18.799 1.00 98.62 198 ALA A N 1
ATOM 1507 C CA . ALA A 1 198 ? -7.456 -5.579 18.835 1.00 98.62 198 ALA A CA 1
ATOM 1508 C C . ALA A 1 198 ? -7.714 -6.062 20.267 1.00 98.62 198 ALA A C 1
ATOM 1510 O O . ALA A 1 198 ? -6.843 -6.659 20.909 1.00 98.62 198 ALA A O 1
ATOM 1511 N N . ARG A 1 199 ? -8.919 -5.815 20.776 1.00 98.44 199 ARG A N 1
ATOM 1512 C CA . ARG A 1 199 ? -9.387 -6.291 22.076 1.00 98.44 199 ARG A CA 1
ATOM 1513 C C . ARG A 1 199 ? -9.607 -7.800 22.032 1.00 98.44 199 ARG A C 1
ATOM 1515 O O . ARG A 1 199 ? -10.231 -8.330 21.120 1.00 98.44 199 ARG A O 1
ATOM 1522 N N . THR A 1 200 ? -9.118 -8.498 23.051 1.00 97.81 200 THR A N 1
ATOM 1523 C CA . THR A 1 200 ? -9.283 -9.952 23.192 1.00 97.81 200 THR A CA 1
ATOM 1524 C C . THR A 1 200 ? -9.101 -10.370 24.645 1.00 97.81 200 THR A C 1
ATOM 1526 O O . THR A 1 200 ? -8.218 -9.872 25.345 1.00 97.81 200 THR A O 1
ATOM 1529 N N . ALA A 1 201 ? -9.880 -11.352 25.103 1.00 96.69 201 ALA A N 1
ATOM 1530 C CA . ALA A 1 201 ? -9.720 -11.934 26.436 1.00 96.69 201 ALA A CA 1
ATOM 1531 C C . ALA A 1 201 ? -8.332 -12.579 26.645 1.00 96.69 201 ALA A C 1
ATOM 1533 O O . ALA A 1 201 ? -7.826 -12.615 27.769 1.00 96.69 201 ALA A O 1
ATOM 1534 N N . ARG A 1 202 ? -7.679 -13.047 25.573 1.00 97.06 202 ARG A N 1
ATOM 1535 C CA . ARG A 1 202 ? -6.353 -13.694 25.625 1.00 97.06 202 ARG A CA 1
ATOM 1536 C C . ARG A 1 202 ? -5.186 -12.710 25.468 1.00 97.06 202 ARG A C 1
ATOM 1538 O O . ARG A 1 202 ? -4.039 -13.107 25.654 1.00 97.06 202 ARG A O 1
ATOM 1545 N N . GLY A 1 203 ? -5.464 -11.439 25.172 1.00 96.50 203 GLY A N 1
ATOM 1546 C CA . GLY A 1 203 ? -4.447 -10.398 25.009 1.00 96.50 203 GLY A CA 1
ATOM 1547 C C . GLY A 1 203 ? -3.726 -10.030 26.305 1.00 96.50 203 GLY A C 1
ATOM 1548 O O . GLY A 1 203 ? -4.063 -10.495 27.395 1.00 96.50 203 GLY A O 1
ATOM 1549 N N . ARG A 1 204 ? -2.731 -9.148 26.212 1.00 97.44 204 ARG A N 1
ATOM 1550 C CA . ARG A 1 204 ? -2.037 -8.623 27.397 1.00 97.44 204 ARG A CA 1
ATOM 1551 C C . ARG A 1 204 ? -2.764 -7.382 27.912 1.00 97.44 204 ARG A C 1
ATOM 1553 O O . ARG A 1 204 ? -3.180 -6.567 27.089 1.00 97.44 204 ARG A O 1
ATOM 1560 N N . PRO A 1 205 ? -2.924 -7.213 29.237 1.00 98.12 205 PRO A N 1
ATOM 1561 C CA . PRO A 1 205 ? -3.462 -5.974 29.776 1.00 98.12 205 PRO A CA 1
ATOM 1562 C C . PRO A 1 205 ? -2.532 -4.815 29.403 1.00 98.12 205 PRO A C 1
ATOM 1564 O O . PRO A 1 205 ? -1.322 -4.887 29.624 1.00 98.12 205 PRO A O 1
ATOM 1567 N N . ARG A 1 206 ? -3.100 -3.762 28.822 1.00 98.31 206 ARG A N 1
ATOM 1568 C CA . ARG A 1 206 ? -2.428 -2.494 28.543 1.00 98.31 206 ARG A CA 1
ATOM 1569 C C . ARG A 1 206 ? -3.352 -1.346 28.897 1.00 98.31 206 ARG A C 1
ATOM 1571 O O . ARG A 1 206 ? -4.558 -1.437 28.683 1.00 98.31 206 ARG A O 1
ATOM 1578 N N . THR A 1 207 ? -2.760 -0.276 29.404 1.00 98.44 207 THR A N 1
ATOM 1579 C CA . THR A 1 207 ? -3.412 1.026 29.508 1.00 98.44 207 THR A CA 1
ATOM 1580 C C . THR A 1 207 ? -3.025 1.836 28.279 1.00 98.44 207 THR A C 1
ATOM 1582 O O . THR A 1 207 ? -1.837 1.997 28.005 1.00 98.44 207 THR A O 1
ATOM 1585 N N . LEU A 1 208 ? -4.025 2.278 27.525 1.00 98.38 208 LEU A N 1
ATOM 1586 C CA . LEU A 1 208 ? -3.890 2.973 26.251 1.00 98.38 208 LEU A CA 1
ATOM 1587 C C . LEU A 1 208 ? -4.627 4.309 26.335 1.00 98.38 208 LEU A C 1
ATOM 1589 O O . LEU A 1 208 ? -5.689 4.383 26.951 1.00 98.38 208 LEU A O 1
ATOM 1593 N N . ASP A 1 209 ? -4.082 5.331 25.689 1.00 98.38 209 ASP A N 1
ATOM 1594 C CA . ASP A 1 209 ? -4.752 6.614 25.487 1.00 98.38 209 ASP A CA 1
ATOM 1595 C C . ASP A 1 209 ? -5.475 6.533 24.130 1.00 98.38 209 ASP A C 1
ATOM 1597 O O . ASP A 1 209 ? -4.893 6.796 23.076 1.00 98.38 209 ASP A O 1
ATOM 1601 N N . ALA A 1 210 ? -6.703 6.004 24.153 1.00 98.50 210 ALA A N 1
ATOM 1602 C CA . ALA A 1 210 ? -7.471 5.673 22.958 1.00 98.50 210 ALA A CA 1
ATOM 1603 C C . ALA A 1 210 ? -8.124 6.925 22.364 1.00 98.50 210 ALA A C 1
ATOM 1605 O O . ALA A 1 210 ? -8.806 7.669 23.067 1.00 98.50 210 ALA A O 1
ATOM 1606 N N . VAL A 1 211 ? -7.942 7.126 21.063 1.00 98.12 211 VAL A N 1
ATOM 1607 C CA . VAL A 1 211 ? -8.551 8.221 20.308 1.00 98.12 211 VAL A CA 1
ATOM 1608 C C . VAL A 1 211 ? -10.030 7.929 20.095 1.00 98.12 211 VAL A C 1
ATOM 1610 O O . VAL A 1 211 ? -10.394 6.850 19.625 1.00 98.12 211 VAL A O 1
ATOM 1613 N N . VAL A 1 212 ? -10.870 8.908 20.412 1.00 98.12 212 VAL A N 1
ATOM 1614 C CA . VAL A 1 212 ? -12.316 8.885 20.185 1.00 98.12 212 VAL A CA 1
ATOM 1615 C C . VAL A 1 212 ? -12.668 10.024 19.241 1.00 98.12 212 VAL A C 1
ATOM 1617 O O . VAL A 1 212 ? -12.188 11.145 19.408 1.00 98.12 212 VAL A O 1
ATOM 1620 N N . HIS A 1 213 ? -13.474 9.737 18.223 1.00 97.56 213 HIS A N 1
ATOM 1621 C CA . HIS A 1 213 ? -13.980 10.735 17.288 1.00 97.56 213 HIS A CA 1
ATOM 1622 C C . HIS A 1 213 ? -15.351 11.233 17.750 1.00 97.56 213 HIS A C 1
ATOM 1624 O O . HIS A 1 213 ? -16.296 10.458 17.886 1.00 97.56 213 HIS A O 1
ATOM 1630 N N . GLU A 1 214 ? -15.459 12.539 17.987 1.00 93.69 214 GLU A N 1
ATOM 1631 C CA . GLU A 1 214 ? -16.659 13.195 18.507 1.00 93.69 214 GLU A CA 1
ATOM 1632 C C . GLU A 1 214 ? -17.067 14.333 17.564 1.00 93.69 214 GLU A C 1
ATOM 1634 O O . GLU A 1 214 ? -16.623 15.480 17.673 1.00 93.69 214 GLU A O 1
ATOM 1639 N N . GLY A 1 215 ? -17.915 14.013 16.585 1.00 91.69 215 GLY A N 1
ATOM 1640 C CA . GLY A 1 215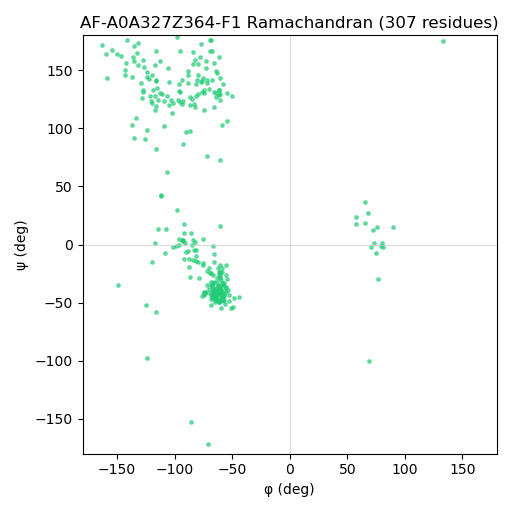 ? -18.403 14.988 15.610 1.00 91.69 215 GLY A CA 1
ATOM 1641 C C . GLY A 1 215 ? -17.304 15.459 14.655 1.00 91.69 215 GLY A C 1
ATOM 1642 O O . GLY A 1 215 ? -17.011 14.777 13.684 1.00 91.69 215 GLY A O 1
ATOM 1643 N N . ALA A 1 216 ? -16.731 16.639 14.900 1.00 93.31 216 ALA A N 1
ATOM 1644 C CA . ALA A 1 216 ? -15.671 17.231 14.071 1.00 93.31 216 ALA A CA 1
ATOM 1645 C C . ALA A 1 216 ? -14.327 17.352 14.814 1.00 93.31 216 ALA A C 1
ATOM 1647 O O . ALA A 1 216 ? -13.437 18.078 14.371 1.00 93.31 216 ALA A O 1
ATOM 1648 N N . ALA A 1 217 ? -14.191 16.686 15.961 1.00 96.19 217 ALA A N 1
ATOM 1649 C CA . ALA A 1 217 ? -13.010 16.725 16.811 1.00 96.19 217 ALA A CA 1
ATOM 1650 C C . ALA A 1 217 ? -12.626 15.319 17.288 1.00 96.19 217 ALA A C 1
ATOM 1652 O O . ALA A 1 217 ? -13.363 14.349 17.103 1.00 96.19 217 ALA A O 1
ATOM 1653 N N . THR A 1 218 ? -11.459 15.223 17.919 1.00 97.12 218 THR A N 1
ATOM 1654 C CA . THR A 1 218 ? -11.005 14.017 18.610 1.00 97.12 218 THR A CA 1
ATOM 1655 C C . THR A 1 218 ? -10.713 14.306 20.067 1.00 97.12 218 THR A C 1
ATOM 1657 O O . THR A 1 218 ? -10.121 15.337 20.394 1.00 97.12 218 THR A O 1
ATOM 1660 N N . THR A 1 219 ? -11.048 13.356 20.925 1.00 97.12 219 THR A N 1
ATOM 1661 C CA . THR A 1 219 ? -10.626 13.312 22.324 1.00 97.12 219 THR A CA 1
ATOM 1662 C C . THR A 1 219 ? -9.746 12.082 22.546 1.00 97.12 219 THR A C 1
ATOM 1664 O O . THR A 1 219 ? -9.647 11.199 21.689 1.00 97.12 219 THR A O 1
ATOM 1667 N N . SER A 1 220 ? -9.052 12.037 23.682 1.00 97.50 220 SER A N 1
ATOM 1668 C CA . SER A 1 220 ? -8.289 10.862 24.100 1.00 97.50 220 SER A CA 1
ATOM 1669 C C . SER A 1 220 ? -8.803 10.379 25.447 1.00 97.50 220 SER A C 1
ATOM 1671 O O . SER A 1 220 ? -8.918 11.158 26.396 1.00 97.50 220 SER A O 1
ATOM 1673 N N . VAL A 1 221 ? -9.127 9.091 25.521 1.00 98.25 221 VAL A N 1
ATOM 1674 C CA . VAL A 1 221 ? -9.687 8.443 26.703 1.00 98.25 221 VAL A CA 1
ATOM 1675 C C . VAL A 1 221 ? -8.745 7.340 27.155 1.00 98.25 221 VAL A C 1
ATOM 1677 O O . VAL A 1 221 ? -8.458 6.385 26.429 1.00 98.25 221 VAL A O 1
ATOM 1680 N N . ARG A 1 222 ? -8.281 7.449 28.399 1.00 98.44 222 ARG A N 1
ATOM 1681 C CA . ARG A 1 222 ? -7.408 6.448 29.006 1.00 98.44 222 ARG A CA 1
ATOM 1682 C C . ARG A 1 222 ? -8.207 5.202 29.376 1.00 98.44 222 ARG A C 1
ATOM 1684 O O . ARG A 1 222 ? -9.056 5.245 30.264 1.00 98.44 222 ARG A O 1
ATOM 1691 N N . VAL A 1 223 ? -7.902 4.075 28.743 1.00 98.38 223 VAL A N 1
ATOM 1692 C CA . VAL A 1 223 ? -8.600 2.799 28.949 1.00 98.38 223 VAL A CA 1
ATOM 1693 C C . VAL A 1 223 ? -7.616 1.669 29.221 1.00 98.38 223 VAL A C 1
ATOM 1695 O O . VAL A 1 223 ? -6.574 1.560 28.578 1.00 98.38 223 VAL A O 1
ATOM 1698 N N . THR A 1 224 ? -7.954 0.793 30.169 1.00 98.44 224 THR A N 1
ATOM 1699 C CA . THR A 1 224 ? -7.225 -0.461 30.391 1.00 98.44 224 THR A CA 1
ATOM 1700 C C . THR A 1 224 ? -8.000 -1.617 29.778 1.00 98.44 224 THR A C 1
ATOM 1702 O O . THR A 1 224 ? -9.146 -1.872 30.143 1.00 98.44 224 THR A O 1
ATOM 1705 N N . ALA A 1 225 ? -7.366 -2.336 28.857 1.00 98.31 225 ALA A N 1
ATOM 1706 C CA . ALA A 1 225 ? -7.963 -3.465 28.159 1.00 98.31 225 ALA A CA 1
ATOM 1707 C C . ALA A 1 225 ? -6.934 -4.575 27.932 1.00 98.31 225 ALA A C 1
ATOM 1709 O O . ALA A 1 225 ? -5.728 -4.332 27.884 1.00 98.31 225 ALA A O 1
ATOM 1710 N N . ARG A 1 226 ? -7.411 -5.811 27.768 1.00 98.50 226 ARG A N 1
ATOM 1711 C CA . ARG A 1 226 ? -6.588 -6.898 27.233 1.00 98.50 226 ARG A CA 1
ATOM 1712 C C . ARG A 1 226 ? -6.587 -6.799 25.714 1.00 98.50 226 ARG A C 1
ATOM 1714 O O . ARG A 1 226 ? -7.644 -6.875 25.089 1.00 98.50 226 ARG A O 1
ATOM 1721 N N . VAL A 1 227 ? -5.405 -6.594 25.146 1.00 98.75 227 VAL A N 1
ATOM 1722 C CA . VAL A 1 227 ? -5.233 -6.317 23.718 1.00 98.75 227 VAL A CA 1
ATOM 1723 C C . VAL A 1 227 ? -4.085 -7.114 23.116 1.00 98.75 227 VAL A C 1
ATOM 1725 O O . VAL A 1 227 ? -3.150 -7.530 23.812 1.00 98.75 227 VAL A O 1
ATOM 1728 N N . VAL A 1 228 ? -4.149 -7.284 21.804 1.00 98.56 228 VAL A N 1
ATOM 1729 C CA . VAL A 1 228 ? -3.007 -7.608 20.949 1.00 98.56 228 VAL A CA 1
ATOM 1730 C C . VAL A 1 228 ? -2.787 -6.479 19.952 1.00 98.56 228 VAL A C 1
ATOM 1732 O O . VAL A 1 228 ? -3.693 -5.702 19.654 1.00 98.56 228 VAL A O 1
ATOM 1735 N N . ASP A 1 229 ? -1.555 -6.350 19.487 1.00 98.56 229 ASP A N 1
ATOM 1736 C CA . ASP A 1 229 ? -1.143 -5.270 18.602 1.00 98.56 229 ASP A CA 1
ATOM 1737 C C . ASP A 1 229 ? -1.418 -5.654 17.148 1.00 98.56 229 ASP A C 1
ATOM 1739 O O . ASP A 1 229 ? -0.647 -6.403 16.547 1.00 98.56 229 ASP A O 1
ATOM 1743 N N . PHE A 1 230 ? -2.543 -5.185 16.606 1.00 98.75 230 PHE A N 1
ATOM 1744 C CA . PHE A 1 230 ? -2.947 -5.524 15.244 1.00 98.75 230 PHE A CA 1
ATOM 1745 C C . PHE A 1 230 ? -1.974 -4.925 14.231 1.00 98.75 230 PHE A C 1
ATOM 1747 O O . PHE A 1 230 ? -1.570 -5.612 13.299 1.00 98.75 230 PHE A O 1
ATOM 1754 N N . THR A 1 231 ? -1.544 -3.675 14.432 1.00 98.44 231 THR A N 1
ATOM 1755 C CA . THR A 1 231 ? -0.585 -3.012 13.537 1.00 98.44 231 THR A CA 1
ATOM 1756 C C . THR A 1 231 ? 0.738 -3.774 13.467 1.00 98.44 231 THR A C 1
ATOM 1758 O O . THR A 1 231 ? 1.260 -3.990 12.375 1.00 98.44 231 THR A O 1
ATOM 1761 N N . ALA A 1 232 ? 1.271 -4.231 14.604 1.00 98.25 232 ALA A N 1
ATOM 1762 C CA . ALA A 1 232 ? 2.504 -5.017 14.615 1.00 98.25 232 ALA A CA 1
ATOM 1763 C C . ALA A 1 232 ? 2.337 -6.390 13.941 1.00 98.25 232 ALA A C 1
ATOM 1765 O O . ALA A 1 232 ? 3.219 -6.800 13.184 1.00 98.25 232 ALA A O 1
ATOM 1766 N N . ALA A 1 233 ? 1.215 -7.080 14.177 1.00 98.62 233 ALA A N 1
ATOM 1767 C CA . ALA A 1 233 ? 0.908 -8.339 13.496 1.00 98.62 233 ALA A CA 1
ATOM 1768 C C . ALA A 1 233 ? 0.797 -8.127 11.975 1.00 98.62 233 ALA A C 1
ATOM 1770 O O . ALA A 1 233 ? 1.456 -8.813 11.195 1.00 98.62 233 ALA A O 1
ATOM 1771 N N . ALA A 1 234 ? 0.047 -7.109 11.543 1.00 98.56 234 ALA A N 1
ATOM 1772 C CA . ALA A 1 234 ? -0.123 -6.744 10.138 1.00 98.56 234 ALA A CA 1
ATOM 1773 C C . ALA A 1 234 ? 1.224 -6.456 9.450 1.00 98.56 234 ALA A C 1
ATOM 1775 O O . ALA A 1 234 ? 1.489 -6.991 8.369 1.00 98.56 234 ALA A O 1
ATOM 1776 N N . ALA A 1 235 ? 2.116 -5.714 10.115 1.00 98.12 235 ALA A N 1
ATOM 1777 C CA . ALA A 1 235 ? 3.471 -5.451 9.635 1.00 98.12 235 ALA A CA 1
ATOM 1778 C C . ALA A 1 235 ? 4.296 -6.734 9.444 1.00 98.12 235 ALA A C 1
ATOM 1780 O O . ALA A 1 235 ? 4.997 -6.868 8.437 1.00 98.12 235 ALA A O 1
ATOM 1781 N N . GLY A 1 236 ? 4.170 -7.714 10.347 1.00 98.31 236 GLY A N 1
ATOM 1782 C CA . GLY A 1 236 ? 4.803 -9.033 10.210 1.00 98.31 236 GLY A CA 1
ATOM 1783 C C . GLY A 1 236 ? 4.404 -9.766 8.922 1.00 98.31 236 GLY A C 1
ATOM 1784 O O . GLY A 1 236 ? 5.233 -10.434 8.292 1.00 98.31 236 GLY A O 1
ATOM 1785 N N . HIS A 1 237 ? 3.167 -9.553 8.469 1.00 98.31 237 HIS A N 1
ATOM 1786 C CA . HIS A 1 237 ? 2.628 -10.112 7.227 1.00 98.31 237 HIS A CA 1
ATOM 1787 C C . HIS A 1 237 ? 2.800 -9.198 6.007 1.00 98.31 237 HIS A C 1
ATOM 1789 O O . HIS A 1 237 ? 2.407 -9.574 4.909 1.00 98.31 237 HIS A O 1
ATOM 1795 N N . GLY A 1 238 ? 3.462 -8.045 6.147 1.00 97.56 238 GLY A N 1
ATOM 1796 C CA . GLY A 1 238 ? 3.779 -7.136 5.039 1.00 97.56 238 GLY A CA 1
ATOM 1797 C C . GLY A 1 238 ? 2.720 -6.071 4.749 1.00 97.56 238 GLY A C 1
ATOM 1798 O O . GLY A 1 238 ? 2.774 -5.453 3.683 1.00 97.56 238 GLY A O 1
ATOM 1799 N N . PHE A 1 239 ? 1.782 -5.860 5.674 1.00 98.06 239 PHE A N 1
ATOM 1800 C CA . PHE A 1 239 ? 0.814 -4.771 5.616 1.00 98.06 239 PHE A CA 1
ATOM 1801 C C . PHE A 1 239 ? 1.276 -3.569 6.441 1.00 98.06 239 PHE A C 1
ATOM 1803 O O . PHE A 1 239 ? 1.743 -3.737 7.564 1.00 98.06 239 PHE A O 1
ATOM 1810 N N . ALA A 1 240 ? 1.095 -2.361 5.921 1.00 96.25 240 ALA A N 1
ATOM 1811 C CA . ALA A 1 240 ? 1.323 -1.122 6.658 1.00 96.25 240 ALA A CA 1
ATOM 1812 C C . ALA A 1 240 ? 0.009 -0.343 6.818 1.00 96.25 240 ALA A C 1
ATOM 1814 O O . ALA A 1 240 ? -0.795 -0.338 5.880 1.00 96.25 240 ALA A O 1
ATOM 1815 N N . PRO A 1 241 ? -0.234 0.293 7.977 1.00 96.12 241 PRO A N 1
ATOM 1816 C CA . PRO A 1 241 ? -1.329 1.243 8.113 1.00 96.12 241 PRO A CA 1
ATOM 1817 C C . PRO A 1 241 ? -1.033 2.513 7.303 1.00 96.12 241 PRO A C 1
ATOM 1819 O O . PRO A 1 241 ? 0.110 2.765 6.918 1.00 96.12 241 PRO A O 1
ATOM 1822 N N . ILE A 1 242 ? -2.048 3.350 7.108 1.00 92.75 242 ILE A N 1
ATOM 1823 C CA . ILE A 1 242 ? -1.845 4.746 6.705 1.00 92.75 242 ILE A CA 1
ATOM 1824 C C . ILE A 1 242 ? -2.269 5.699 7.820 1.00 92.75 242 ILE A C 1
ATOM 1826 O O . ILE A 1 242 ? -3.044 5.349 8.711 1.00 92.75 242 ILE A O 1
ATOM 1830 N N . GLY A 1 243 ? -1.730 6.913 7.774 1.00 92.94 243 GLY A N 1
ATOM 1831 C CA . GLY A 1 243 ? -2.165 8.004 8.634 1.00 92.94 243 GLY A CA 1
ATOM 1832 C C . GLY A 1 243 ? -3.479 8.643 8.174 1.00 92.94 243 GLY A C 1
ATOM 1833 O O . GLY A 1 243 ? -3.973 8.361 7.075 1.00 92.94 243 GLY A O 1
ATOM 1834 N N . PRO A 1 244 ? -4.028 9.552 8.994 1.00 95.00 244 PRO A N 1
ATOM 1835 C CA . PRO A 1 244 ? -5.200 10.319 8.615 1.00 95.00 244 PRO A CA 1
ATOM 1836 C C . PRO A 1 244 ? -4.919 11.221 7.412 1.00 95.00 24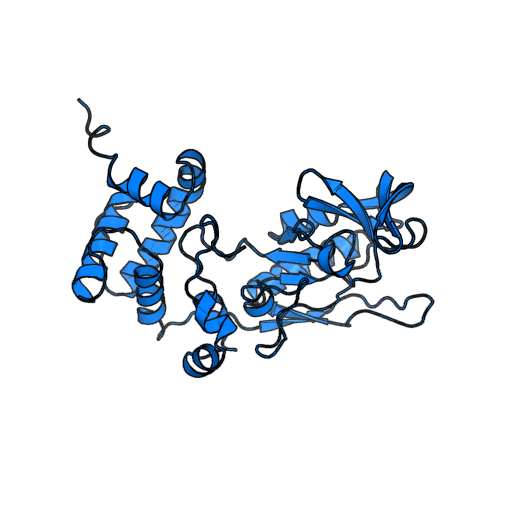4 PRO A C 1
ATOM 1838 O O . PRO A 1 244 ? -3.83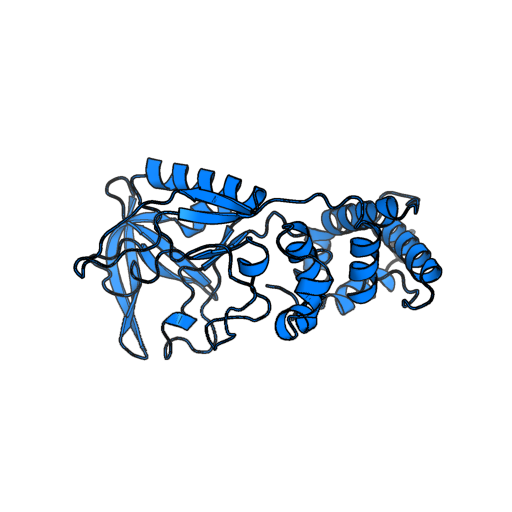0 11.772 7.236 1.00 95.00 244 PRO A O 1
ATOM 1841 N N . ARG A 1 245 ? -5.946 11.423 6.590 1.00 93.25 245 ARG A N 1
ATOM 1842 C CA . ARG A 1 245 ? -5.932 12.394 5.493 1.00 93.25 245 ARG A CA 1
ATOM 1843 C C . ARG A 1 245 ? -6.153 13.816 6.019 1.00 93.25 245 ARG A C 1
ATOM 1845 O O . ARG A 1 245 ? -6.766 13.977 7.073 1.00 93.25 245 ARG A O 1
ATOM 1852 N N . PRO A 1 246 ? -5.797 14.861 5.243 1.00 93.38 246 PRO A N 1
ATOM 1853 C CA . PRO A 1 246 ? -5.954 16.260 5.660 1.00 93.38 246 PRO A CA 1
ATOM 1854 C C . PRO A 1 246 ? -7.365 16.701 6.094 1.00 93.38 246 PRO A C 1
ATOM 1856 O O . PRO A 1 246 ? -7.496 17.744 6.721 1.00 93.38 246 PRO A O 1
ATOM 1859 N N . GLY A 1 247 ? -8.424 15.955 5.751 1.00 93.50 247 GLY A N 1
ATOM 1860 C CA . GLY A 1 247 ? -9.800 16.257 6.172 1.00 93.50 247 GLY A CA 1
ATOM 1861 C C . GLY A 1 247 ? -10.160 15.797 7.592 1.00 93.50 247 GLY A C 1
ATOM 1862 O O . GLY A 1 247 ? -11.223 16.152 8.096 1.00 93.50 247 GLY A O 1
ATOM 1863 N N . PHE A 1 248 ? -9.310 15.008 8.247 1.00 95.56 248 PHE A N 1
ATOM 1864 C CA . PHE A 1 248 ? -9.518 14.573 9.628 1.00 95.56 248 PHE A CA 1
ATOM 1865 C C . PHE A 1 248 ? -9.071 15.676 10.611 1.00 95.56 248 PHE A C 1
ATOM 1867 O O . PHE A 1 248 ? -8.025 16.283 10.373 1.00 95.56 248 PHE A O 1
ATOM 1874 N N . PRO A 1 249 ? -9.809 15.961 11.708 1.00 96.31 249 PRO A N 1
ATOM 1875 C CA . PRO A 1 249 ? -10.948 15.209 12.257 1.00 96.31 249 PRO A CA 1
ATOM 1876 C C . PRO A 1 249 ? -12.350 15.648 11.798 1.00 96.31 249 PRO A C 1
ATOM 1878 O O . PRO A 1 249 ? -13.338 15.088 12.268 1.00 96.31 249 PRO A O 1
ATOM 1881 N N . ALA A 1 250 ? -12.472 16.613 10.883 1.00 96.12 250 ALA A N 1
ATOM 1882 C CA . ALA A 1 250 ? -13.777 17.108 10.434 1.00 96.12 250 ALA A CA 1
ATOM 1883 C C . ALA A 1 250 ? -14.603 16.053 9.668 1.00 96.12 250 ALA A C 1
ATOM 1885 O O . ALA A 1 250 ? -15.829 16.046 9.755 1.00 96.12 250 ALA A O 1
ATOM 1886 N N . ASP A 1 251 ? -13.938 15.156 8.937 1.00 94.75 251 ASP A N 1
ATOM 1887 C CA . ASP A 1 251 ? -14.542 14.018 8.238 1.00 94.75 251 ASP A CA 1
ATOM 1888 C C . ASP A 1 251 ? -13.991 12.705 8.810 1.00 94.75 251 ASP A C 1
ATOM 1890 O O . ASP A 1 251 ? -12.802 12.409 8.668 1.00 94.75 251 ASP A O 1
ATOM 1894 N N . TYR A 1 252 ? -14.855 11.895 9.434 1.00 95.00 252 TYR A N 1
ATOM 1895 C CA . TYR A 1 252 ? -14.452 10.607 10.002 1.00 95.00 252 TYR A CA 1
ATOM 1896 C C . TYR A 1 252 ? -13.842 9.685 8.948 1.00 95.00 252 TYR A C 1
ATOM 1898 O O . TYR A 1 252 ? -12.874 9.004 9.256 1.00 95.00 252 TYR A O 1
ATOM 1906 N N . LEU A 1 253 ? -14.328 9.701 7.697 1.00 94.69 253 LEU A N 1
ATOM 1907 C CA . LEU A 1 253 ? -13.790 8.867 6.612 1.00 94.69 253 LEU A CA 1
ATOM 1908 C C . LEU A 1 253 ? -12.352 9.237 6.227 1.00 94.69 253 LEU A C 1
ATOM 1910 O O . LEU A 1 253 ? -11.677 8.452 5.568 1.00 94.69 253 LEU A O 1
ATOM 1914 N N . CYS A 1 254 ? -11.869 10.404 6.652 1.00 95.50 254 CYS A N 1
ATOM 1915 C CA . CYS A 1 254 ? -10.471 10.788 6.518 1.00 95.50 254 CYS A CA 1
ATOM 1916 C C . CYS A 1 254 ? -9.581 10.221 7.637 1.00 95.50 254 CYS A C 1
ATOM 1918 O O . CYS A 1 254 ? -8.370 10.406 7.558 1.00 95.50 254 CYS A O 1
ATOM 1920 N N . ALA A 1 255 ? -10.134 9.545 8.653 1.00 96.44 255 ALA A N 1
ATOM 1921 C CA . ALA A 1 255 ? -9.346 8.922 9.715 1.00 96.44 255 ALA A CA 1
ATOM 1922 C C . ALA A 1 255 ? -8.469 7.795 9.165 1.00 96.44 255 ALA A C 1
ATOM 1924 O O . ALA A 1 255 ? -7.288 7.774 9.460 1.00 96.44 255 ALA A O 1
ATOM 1925 N N . GLU A 1 256 ? -9.012 6.889 8.345 1.00 96.75 256 GLU A N 1
ATOM 1926 C CA . GLU A 1 256 ? -8.260 5.798 7.692 1.00 96.75 256 GLU A CA 1
ATOM 1927 C C . GLU A 1 256 ? -7.517 4.843 8.657 1.00 96.75 256 GLU A C 1
ATOM 1929 O O . GLU A 1 256 ? -6.666 4.067 8.230 1.00 96.75 256 GLU A O 1
ATOM 1934 N N . TRP A 1 257 ? -7.861 4.818 9.954 1.00 97.94 257 TRP A N 1
ATOM 1935 C CA . TRP A 1 257 ? -7.265 3.879 10.923 1.00 97.94 257 TRP A CA 1
ATOM 1936 C C . TRP A 1 257 ? -7.517 2.409 10.568 1.00 97.94 257 TRP A C 1
ATOM 1938 O O . TRP A 1 257 ? -6.780 1.523 10.993 1.00 97.94 257 TRP A O 1
ATOM 1948 N N . TRP A 1 258 ? -8.571 2.152 9.796 1.00 98.19 258 TRP A N 1
ATOM 1949 C CA . TRP A 1 258 ? -8.959 0.832 9.314 1.00 98.19 258 TRP A CA 1
ATOM 1950 C C . TRP A 1 258 ? -8.144 0.361 8.108 1.00 98.19 258 TRP A C 1
ATOM 1952 O O . TRP A 1 258 ? -8.237 -0.818 7.774 1.00 98.19 258 TRP A O 1
ATOM 1962 N N . HIS A 1 259 ? -7.410 1.246 7.430 1.00 98.06 259 HIS A N 1
ATOM 1963 C CA . HIS A 1 259 ? -6.848 0.986 6.109 1.00 98.06 259 HIS A CA 1
ATOM 1964 C C . HIS A 1 259 ? -5.424 0.433 6.188 1.00 98.06 259 HIS A C 1
ATOM 1966 O O . HIS A 1 259 ? -4.522 1.074 6.729 1.00 98.06 259 HIS A O 1
ATOM 1972 N N . PHE A 1 260 ? -5.212 -0.739 5.588 1.00 98.31 260 PHE A N 1
ATOM 1973 C CA . PHE A 1 260 ? -3.921 -1.423 5.550 1.00 98.31 260 PHE A CA 1
ATOM 1974 C C . PHE A 1 260 ? -3.523 -1.784 4.120 1.00 98.31 260 PHE A C 1
ATOM 1976 O O . PHE A 1 260 ? -4.313 -2.360 3.369 1.00 98.31 260 PHE A O 1
ATOM 1983 N N . GLN A 1 261 ? -2.272 -1.497 3.760 1.00 97.62 261 GLN A N 1
ATOM 1984 C CA . GLN A 1 261 ? -1.725 -1.678 2.417 1.00 97.62 261 GLN A CA 1
ATOM 1985 C C . GLN A 1 261 ? -0.610 -2.724 2.376 1.00 97.62 261 GLN A C 1
ATOM 1987 O O . GLN A 1 261 ? 0.302 -2.712 3.198 1.00 97.62 261 GLN A O 1
ATOM 1992 N N . TYR A 1 262 ? -0.652 -3.618 1.391 1.00 98.00 262 TYR A N 1
ATOM 1993 C CA . TYR A 1 262 ? 0.328 -4.675 1.168 1.00 98.00 262 TYR A CA 1
ATOM 1994 C C . TYR A 1 262 ? 1.455 -4.198 0.250 1.00 98.00 262 TYR A C 1
ATOM 1996 O O . TYR A 1 262 ? 1.353 -4.235 -0.977 1.00 98.00 262 TYR A O 1
ATOM 2004 N N . HIS A 1 263 ? 2.562 -3.771 0.850 1.00 95.31 263 HIS A N 1
ATOM 2005 C CA . HIS A 1 263 ? 3.708 -3.244 0.105 1.00 95.31 263 HIS A CA 1
ATOM 2006 C C . HIS A 1 263 ? 4.702 -4.313 -0.343 1.00 95.31 263 HIS A C 1
ATOM 2008 O O . HIS A 1 263 ? 5.494 -4.066 -1.249 1.00 95.31 263 HIS A O 1
ATOM 2014 N N . ARG A 1 264 ? 4.684 -5.505 0.271 1.00 95.25 264 ARG A N 1
ATOM 2015 C CA . ARG A 1 264 ? 5.693 -6.555 0.028 1.00 95.25 264 ARG A CA 1
ATOM 2016 C C . ARG A 1 264 ? 5.741 -7.020 -1.431 1.00 95.25 264 ARG A C 1
ATOM 2018 O O . ARG A 1 264 ? 6.773 -7.508 -1.877 1.00 95.25 264 ARG A O 1
ATOM 2025 N N . SER A 1 265 ? 4.653 -6.858 -2.173 1.00 93.81 265 SER A N 1
ATOM 2026 C CA . SER A 1 265 ? 4.579 -7.205 -3.589 1.00 93.81 265 SER A CA 1
ATOM 2027 C C . SER A 1 265 ? 4.938 -6.071 -4.551 1.00 93.81 265 SER A C 1
ATOM 2029 O O . SER A 1 265 ? 4.813 -6.242 -5.764 1.00 93.81 265 SER A O 1
ATOM 2031 N N . LEU A 1 266 ? 5.306 -4.901 -4.029 1.00 95.62 266 LEU A N 1
ATOM 2032 C CA . LEU A 1 266 ? 5.670 -3.732 -4.817 1.00 95.62 266 LEU A CA 1
ATOM 2033 C C . LEU A 1 266 ? 7.181 -3.535 -4.801 1.00 95.62 266 LEU A C 1
ATOM 2035 O O . LEU A 1 266 ? 7.851 -3.676 -3.779 1.00 95.62 266 LEU A O 1
ATOM 2039 N N . HIS A 1 267 ? 7.717 -3.164 -5.957 1.00 96.31 267 HIS A N 1
ATOM 2040 C CA . HIS A 1 267 ? 9.138 -2.920 -6.139 1.00 96.31 267 HIS A CA 1
ATOM 2041 C C . HIS A 1 267 ? 9.381 -1.413 -6.156 1.00 96.31 267 HIS A C 1
ATOM 2043 O O . HIS A 1 267 ? 8.920 -0.710 -7.058 1.00 96.31 267 HIS A O 1
ATOM 2049 N N . PHE A 1 268 ? 10.085 -0.915 -5.136 1.00 97.12 268 PHE A N 1
ATOM 2050 C CA . PHE A 1 268 ? 10.443 0.498 -4.998 1.00 97.12 268 PHE A CA 1
ATOM 2051 C C . PHE A 1 268 ? 11.082 1.032 -6.286 1.00 97.12 268 PHE A C 1
ATOM 2053 O O . PHE A 1 268 ? 12.031 0.439 -6.796 1.00 97.12 268 PHE A O 1
ATOM 2060 N N . GLY A 1 269 ? 10.558 2.141 -6.812 1.00 97.12 269 GLY A N 1
ATOM 2061 C CA . GLY A 1 269 ? 11.064 2.787 -8.024 1.00 97.12 269 GLY A CA 1
ATOM 2062 C C . GLY A 1 269 ? 10.752 2.058 -9.337 1.00 97.12 269 GLY A C 1
ATOM 2063 O O . GLY A 1 269 ? 11.167 2.545 -10.382 1.00 97.12 269 GLY A O 1
ATOM 2064 N N . VAL A 1 270 ? 10.039 0.924 -9.304 1.00 97.19 270 VAL A N 1
ATOM 2065 C CA . VAL A 1 270 ? 9.749 0.092 -10.489 1.00 97.19 270 VAL A CA 1
ATOM 2066 C C . VAL A 1 270 ? 8.249 -0.139 -10.668 1.00 97.19 270 VAL A C 1
ATOM 2068 O O . VAL A 1 270 ? 7.720 0.141 -11.739 1.00 97.19 270 VAL A O 1
ATOM 2071 N N . SER A 1 271 ? 7.539 -0.606 -9.633 1.00 96.88 271 SER A N 1
ATOM 2072 C CA . SER A 1 271 ? 6.102 -0.900 -9.733 1.00 96.88 271 SER A CA 1
ATOM 2073 C C . SER A 1 271 ? 5.290 0.354 -10.066 1.00 96.88 271 SER A C 1
ATOM 2075 O O . SER A 1 271 ? 5.442 1.393 -9.417 1.00 96.88 271 SER A O 1
ATOM 2077 N N . GLN A 1 272 ? 4.380 0.232 -11.036 1.00 97.25 272 GLN A N 1
ATOM 2078 C CA . GLN A 1 272 ? 3.473 1.303 -11.453 1.00 97.25 272 GLN A CA 1
ATOM 2079 C C . GLN A 1 272 ? 2.011 0.951 -11.194 1.00 97.25 272 GLN A C 1
ATOM 2081 O O . GLN A 1 272 ? 1.584 -0.172 -11.459 1.00 97.25 272 GLN A O 1
ATOM 2086 N N . PHE A 1 273 ? 1.229 1.938 -10.755 1.00 97.06 273 PHE A N 1
ATOM 2087 C CA . PHE A 1 273 ? -0.184 1.771 -10.401 1.00 97.06 273 PHE A CA 1
ATOM 2088 C C . PHE A 1 273 ? -1.000 1.028 -11.473 1.00 97.06 273 PHE A C 1
ATOM 2090 O O . PHE A 1 273 ? -1.623 0.006 -11.191 1.00 97.06 273 PHE A O 1
ATOM 2097 N N . GLY A 1 274 ? -0.961 1.495 -12.722 1.00 95.62 274 GLY A N 1
ATOM 2098 C CA . GLY A 1 274 ? -1.731 0.903 -13.816 1.00 95.62 274 GLY A CA 1
ATOM 2099 C C . GLY A 1 274 ? -1.251 -0.495 -14.200 1.00 95.62 274 GLY A C 1
ATOM 2100 O O . GLY A 1 274 ? -2.072 -1.354 -14.506 1.00 95.62 274 GLY A O 1
ATOM 2101 N N . ILE A 1 275 ? 0.057 -0.754 -14.123 1.00 95.69 275 ILE A N 1
ATOM 2102 C CA . ILE A 1 275 ? 0.615 -2.088 -14.374 1.00 95.69 275 ILE A CA 1
ATOM 2103 C C . ILE A 1 275 ? 0.126 -3.074 -13.313 1.00 95.69 275 ILE A C 1
ATOM 2105 O O . ILE A 1 275 ? -0.351 -4.153 -13.656 1.00 95.69 275 ILE A O 1
ATOM 2109 N N . GLU A 1 276 ? 0.163 -2.698 -12.034 1.00 95.56 276 GLU A N 1
ATOM 2110 C CA . GLU A 1 276 ? -0.336 -3.560 -10.959 1.00 95.56 276 GLU A CA 1
ATOM 2111 C C . GLU A 1 276 ? -1.845 -3.828 -11.077 1.00 95.56 276 GLU A C 1
ATOM 2113 O O . GLU A 1 276 ? -2.295 -4.912 -10.711 1.00 95.56 276 GLU A O 1
ATOM 2118 N N . MET A 1 277 ? -2.626 -2.905 -11.653 1.00 94.50 277 MET A N 1
ATOM 2119 C CA . MET A 1 277 ? -4.032 -3.149 -11.998 1.00 94.50 277 MET A CA 1
ATOM 2120 C C . MET A 1 277 ? -4.186 -4.158 -13.141 1.00 94.50 277 MET A C 1
ATOM 2122 O O . MET A 1 277 ? -4.972 -5.099 -13.014 1.00 94.50 277 MET A O 1
ATOM 2126 N N . LEU A 1 278 ? -3.424 -4.012 -14.231 1.00 93.94 278 LEU A N 1
ATOM 2127 C CA . LEU A 1 278 ? -3.440 -4.950 -15.363 1.00 93.94 278 LEU A CA 1
ATOM 2128 C C . LEU A 1 278 ? -3.027 -6.367 -14.935 1.00 93.94 278 LEU A C 1
ATOM 2130 O O . LEU A 1 278 ? -3.612 -7.346 -15.397 1.00 93.94 278 LEU A O 1
ATOM 2134 N N . ARG A 1 279 ? -2.078 -6.489 -13.996 1.00 92.88 279 ARG A N 1
ATOM 2135 C CA . ARG A 1 279 ? -1.637 -7.777 -13.429 1.00 92.88 279 ARG A CA 1
ATOM 2136 C C . ARG A 1 279 ? -2.742 -8.535 -12.698 1.00 92.88 279 ARG A C 1
ATOM 2138 O O . ARG A 1 279 ? -2.623 -9.742 -12.532 1.00 92.88 279 ARG A O 1
ATOM 2145 N N . THR A 1 280 ? -3.822 -7.874 -12.279 1.00 92.69 280 THR A N 1
ATOM 2146 C CA . THR A 1 280 ? -4.945 -8.564 -11.619 1.00 92.69 280 THR A CA 1
ATOM 2147 C C . THR A 1 280 ? -5.827 -9.363 -12.580 1.00 92.69 280 THR A C 1
ATOM 2149 O O . THR A 1 280 ? -6.673 -10.134 -12.130 1.00 92.69 280 THR A O 1
ATOM 2152 N N . GLY A 1 281 ? -5.715 -9.118 -13.892 1.00 89.75 281 GLY A N 1
ATOM 2153 C CA . GLY A 1 281 ? -6.628 -9.660 -14.904 1.00 89.75 281 GLY A CA 1
ATOM 2154 C C . GLY A 1 281 ? -8.039 -9.054 -14.875 1.00 89.75 281 GLY A C 1
ATOM 2155 O O . GLY A 1 281 ? -8.862 -9.389 -15.719 1.00 89.75 281 GLY A O 1
ATOM 2156 N N . ARG A 1 282 ? -8.339 -8.140 -13.939 1.00 90.31 282 ARG A N 1
ATOM 2157 C CA . ARG A 1 282 ? -9.625 -7.412 -13.883 1.00 90.31 282 ARG A CA 1
ATOM 2158 C C . ARG A 1 282 ? -9.694 -6.226 -14.835 1.00 90.31 282 ARG A C 1
ATOM 2160 O O . ARG A 1 282 ? -10.769 -5.663 -15.028 1.00 90.31 282 ARG A O 1
ATOM 2167 N N . PHE A 1 283 ? -8.545 -5.824 -15.358 1.00 90.00 283 PHE A N 1
ATOM 2168 C CA . PHE A 1 283 ? -8.396 -4.734 -16.300 1.00 90.00 283 PHE A CA 1
ATOM 2169 C C . PHE A 1 283 ? -7.610 -5.250 -17.496 1.00 90.00 283 PHE A C 1
ATOM 2171 O O . PHE A 1 283 ? -6.542 -5.843 -17.336 1.00 90.00 283 PHE A O 1
ATOM 2178 N N . ASP A 1 284 ? -8.119 -4.973 -18.685 1.00 90.62 284 ASP A N 1
ATOM 2179 C CA . ASP A 1 284 ? -7.307 -4.882 -19.887 1.00 90.62 284 ASP A CA 1
ATOM 2180 C C . ASP A 1 284 ? -6.988 -3.407 -20.185 1.00 90.62 284 ASP A C 1
ATOM 2182 O O . ASP A 1 284 ? -7.385 -2.489 -19.455 1.00 90.62 284 ASP A O 1
ATOM 2186 N N . MET A 1 285 ? -6.214 -3.181 -21.245 1.00 91.88 285 MET A N 1
ATOM 2187 C CA . MET A 1 285 ? -5.792 -1.840 -21.644 1.00 91.88 285 MET A CA 1
ATOM 2188 C C . MET A 1 285 ? -6.972 -0.935 -21.990 1.00 91.88 285 MET A C 1
ATOM 2190 O O . MET A 1 285 ? -6.958 0.237 -21.618 1.00 91.88 285 MET A O 1
ATOM 2194 N N . ASP A 1 286 ? -7.993 -1.461 -22.661 1.00 92.00 286 ASP A N 1
ATOM 2195 C CA . ASP A 1 286 ? -9.132 -0.667 -23.119 1.00 92.00 286 ASP A CA 1
ATOM 2196 C C . ASP A 1 286 ? -10.046 -0.291 -21.953 1.00 92.00 286 ASP A C 1
ATOM 2198 O O . ASP A 1 286 ? -10.427 0.872 -21.806 1.00 92.00 286 ASP A O 1
ATOM 2202 N N . THR A 1 287 ? -10.293 -1.230 -21.040 1.00 90.31 287 THR A N 1
ATOM 2203 C CA . THR A 1 287 ? -11.024 -0.985 -19.795 1.00 90.31 287 THR A CA 1
ATOM 2204 C C . THR A 1 287 ? -10.292 0.022 -18.917 1.00 90.31 287 THR A C 1
ATOM 2206 O O . THR A 1 287 ? -10.939 0.875 -18.315 1.00 90.31 287 THR A O 1
ATOM 2209 N N . LEU A 1 288 ? -8.958 -0.044 -18.827 1.00 91.81 288 LEU A N 1
ATOM 2210 C CA . LEU A 1 288 ? -8.181 0.932 -18.062 1.00 91.81 288 LEU A CA 1
ATOM 2211 C C . LEU A 1 288 ? -8.202 2.319 -18.725 1.00 91.81 288 LEU A C 1
ATOM 2213 O O . LEU A 1 288 ? -8.367 3.318 -18.026 1.00 91.81 288 LEU A O 1
ATOM 2217 N N . ARG A 1 289 ? -8.076 2.392 -20.058 1.00 94.12 289 ARG A N 1
ATOM 2218 C CA . ARG A 1 289 ? -8.152 3.643 -20.838 1.00 94.12 289 ARG A CA 1
ATOM 2219 C C . ARG A 1 289 ? -9.506 4.325 -20.723 1.00 94.12 289 ARG A C 1
ATOM 2221 O O . ARG A 1 289 ? -9.545 5.539 -20.586 1.00 94.12 289 ARG A O 1
ATOM 2228 N N . ALA A 1 290 ? -10.594 3.558 -20.716 1.00 92.19 290 ALA A N 1
ATOM 2229 C CA . ALA A 1 290 ? -11.956 4.075 -20.581 1.00 92.19 290 ALA A CA 1
ATOM 2230 C C . ALA A 1 290 ? -12.252 4.702 -19.201 1.00 92.19 290 ALA A C 1
ATOM 2232 O O . ALA A 1 290 ? -13.366 5.159 -18.945 1.00 92.19 290 ALA A O 1
ATOM 2233 N N . ARG A 1 291 ? -11.287 4.687 -18.274 1.00 91.56 291 ARG A N 1
ATOM 2234 C CA . ARG A 1 291 ? -11.412 5.234 -16.923 1.00 91.56 291 ARG A CA 1
ATOM 2235 C C . ARG A 1 291 ? -10.435 6.386 -16.755 1.00 91.56 291 ARG A C 1
ATOM 2237 O O . ARG A 1 291 ? -9.380 6.200 -16.159 1.00 91.56 291 ARG A O 1
ATOM 2244 N N . ASP A 1 292 ? -10.810 7.575 -17.221 1.00 91.12 292 ASP A N 1
ATOM 2245 C CA . ASP A 1 292 ? -9.945 8.768 -17.262 1.00 91.12 292 ASP A CA 1
ATOM 2246 C C . ASP A 1 292 ? -9.144 8.997 -15.976 1.00 91.12 292 ASP A C 1
ATOM 2248 O O . ASP A 1 292 ? -7.934 9.210 -16.018 1.00 91.12 292 ASP A O 1
ATOM 2252 N N . GLN A 1 293 ? -9.797 8.878 -14.816 1.00 90.50 293 GLN A N 1
ATOM 2253 C CA . GLN A 1 293 ? -9.152 9.069 -13.515 1.00 90.50 293 GLN A CA 1
ATOM 2254 C C . GLN A 1 293 ? -8.089 8.003 -13.217 1.00 90.50 293 GLN A C 1
ATOM 2256 O O . GLN A 1 293 ? -7.031 8.327 -12.690 1.00 90.50 293 GLN A O 1
ATOM 2261 N N . LEU A 1 294 ? -8.324 6.739 -13.571 1.00 92.81 294 LEU A N 1
ATOM 2262 C CA . LEU A 1 294 ? -7.339 5.667 -13.389 1.00 92.81 294 LEU A CA 1
ATOM 2263 C C . LEU A 1 294 ? -6.224 5.777 -14.433 1.00 92.81 294 LEU A C 1
ATOM 2265 O O . LEU A 1 294 ? -5.042 5.659 -14.106 1.00 92.81 294 LEU A O 1
ATOM 2269 N N . TRP A 1 295 ? -6.592 6.077 -15.680 1.00 94.81 295 TRP A N 1
ATOM 2270 C CA . TRP A 1 295 ? -5.662 6.255 -16.786 1.00 94.81 295 TRP A CA 1
ATOM 2271 C C . TRP A 1 295 ? -4.686 7.408 -16.536 1.00 94.81 295 TRP A C 1
ATOM 2273 O O . TRP A 1 295 ? -3.485 7.256 -16.775 1.00 94.81 295 TRP A O 1
ATOM 2283 N N . ALA A 1 296 ? -5.158 8.532 -15.992 1.00 95.31 296 ALA A N 1
ATOM 2284 C CA . ALA A 1 296 ? -4.321 9.681 -15.644 1.00 95.31 296 ALA A CA 1
ATOM 2285 C C . ALA A 1 296 ? -3.214 9.326 -14.633 1.00 95.31 296 ALA A C 1
ATOM 2287 O O . ALA A 1 296 ? -2.103 9.842 -14.733 1.00 95.31 296 ALA A O 1
ATOM 2288 N N . HIS A 1 297 ? -3.478 8.391 -13.715 1.00 96.19 297 HIS A N 1
ATOM 2289 C CA . HIS A 1 297 ? -2.542 7.982 -12.662 1.00 96.19 297 HIS A CA 1
ATOM 2290 C C . HIS A 1 297 ? -1.773 6.691 -12.978 1.00 96.19 297 HIS A C 1
ATOM 2292 O O . HIS A 1 297 ? -0.924 6.270 -12.193 1.00 96.19 297 HIS A O 1
ATOM 2298 N N . ARG A 1 298 ? -2.025 6.051 -14.126 1.00 96.31 298 ARG A N 1
ATOM 2299 C CA . ARG A 1 298 ? -1.504 4.710 -14.460 1.00 96.31 298 ARG A CA 1
ATOM 2300 C C . ARG A 1 298 ? 0.020 4.572 -14.347 1.00 96.31 298 ARG A C 1
ATOM 2302 O O . ARG A 1 298 ? 0.510 3.488 -14.055 1.00 96.31 298 ARG A O 1
ATOM 2309 N N . LYS A 1 299 ? 0.762 5.661 -14.569 1.00 97.38 299 LYS A N 1
ATOM 2310 C CA . LYS A 1 299 ? 2.232 5.681 -14.566 1.00 97.38 299 LYS A CA 1
ATOM 2311 C C . LYS A 1 299 ? 2.841 6.120 -13.227 1.00 97.38 299 LYS A C 1
ATOM 2313 O O . LYS A 1 299 ? 4.060 6.264 -13.153 1.00 97.38 299 LYS A O 1
ATOM 2318 N N . LEU A 1 300 ? 2.037 6.347 -12.179 1.00 97.69 300 LEU A N 1
ATOM 2319 C CA . LEU A 1 300 ? 2.566 6.651 -10.846 1.00 97.69 300 LEU A CA 1
ATOM 2320 C C . LEU A 1 300 ? 3.435 5.494 -10.344 1.00 97.69 300 LEU A C 1
ATOM 2322 O O . LEU A 1 300 ? 3.003 4.344 -10.351 1.00 97.69 300 LEU A O 1
ATOM 2326 N N . ILE A 1 301 ? 4.646 5.829 -9.899 1.00 97.88 301 ILE A N 1
ATOM 2327 C CA . ILE A 1 301 ? 5.674 4.878 -9.464 1.00 97.88 301 ILE A CA 1
ATOM 2328 C C . ILE A 1 301 ? 5.621 4.736 -7.944 1.00 97.88 301 ILE A C 1
ATOM 2330 O O . ILE A 1 301 ? 5.610 5.742 -7.229 1.00 97.88 301 ILE A O 1
ATOM 2334 N N . TYR A 1 302 ? 5.623 3.500 -7.450 1.00 97.25 302 TYR A N 1
ATOM 2335 C CA . TYR A 1 302 ? 5.690 3.209 -6.021 1.00 97.25 302 TYR A CA 1
ATOM 2336 C C . TYR A 1 302 ? 7.034 3.649 -5.418 1.00 97.25 302 TYR A C 1
ATOM 2338 O O . TYR A 1 302 ? 8.101 3.340 -5.954 1.00 97.25 302 TYR A O 1
ATOM 2346 N N . GLY A 1 303 ? 6.990 4.371 -4.296 1.00 94.06 303 GLY A N 1
ATOM 2347 C CA . GLY A 1 303 ? 8.184 4.846 -3.581 1.00 94.06 303 GLY A CA 1
ATOM 2348 C C . GLY A 1 303 ? 8.836 6.117 -4.145 1.00 94.06 303 GLY A C 1
ATOM 2349 O O . GLY A 1 303 ? 9.794 6.621 -3.564 1.00 94.06 303 GLY A O 1
ATOM 2350 N N . ARG A 1 304 ? 8.311 6.675 -5.244 1.00 95.38 304 ARG A N 1
ATOM 2351 C CA . ARG A 1 304 ? 8.718 7.992 -5.761 1.00 95.38 304 ARG A CA 1
ATOM 2352 C C . ARG A 1 304 ? 8.037 9.113 -4.966 1.00 95.38 304 ARG A C 1
ATOM 2354 O O . ARG A 1 304 ? 6.873 8.982 -4.592 1.00 95.38 304 ARG A O 1
ATOM 2361 N N . ARG A 1 305 ? 8.703 10.257 -4.764 1.00 93.06 305 ARG A N 1
ATOM 2362 C CA . ARG A 1 305 ? 8.076 11.450 -4.160 1.00 93.06 305 ARG A CA 1
ATOM 2363 C C . ARG A 1 305 ? 6.895 11.932 -5.008 1.00 93.06 305 ARG A C 1
ATOM 2365 O O . ARG A 1 305 ? 7.050 12.196 -6.200 1.00 93.06 305 ARG A O 1
ATOM 2372 N N . GLY A 1 306 ? 5.717 12.044 -4.389 1.00 88.94 306 GLY A N 1
ATOM 2373 C CA . GLY A 1 306 ? 4.461 12.325 -5.103 1.00 88.94 306 GLY A CA 1
ATOM 2374 C C . GLY A 1 306 ? 4.038 11.199 -6.058 1.00 88.94 306 GLY A C 1
ATOM 2375 O O . GLY A 1 306 ? 3.299 11.443 -7.008 1.00 88.94 306 GLY A O 1
ATOM 2376 N N . GLY A 1 307 ? 4.586 9.998 -5.864 1.00 90.81 307 GLY A N 1
ATOM 2377 C CA . GLY A 1 307 ? 4.256 8.787 -6.598 1.00 90.81 307 GLY A CA 1
ATOM 2378 C C . GLY A 1 307 ? 3.058 8.058 -5.998 1.00 90.81 307 GLY A C 1
ATOM 2379 O O . GLY A 1 307 ? 2.178 8.662 -5.392 1.00 90.81 307 GLY A O 1
ATOM 2380 N N . TRP A 1 308 ? 3.022 6.745 -6.199 1.00 93.12 308 TRP A N 1
ATOM 2381 C CA . TRP A 1 308 ? 1.956 5.896 -5.682 1.00 93.12 308 TRP A CA 1
ATOM 2382 C C . TRP A 1 308 ? 2.263 5.445 -4.249 1.00 93.12 308 TRP A C 1
ATOM 2384 O O . TRP A 1 308 ? 3.336 4.890 -3.989 1.00 93.12 308 TRP A O 1
ATOM 2394 N N . SER A 1 309 ?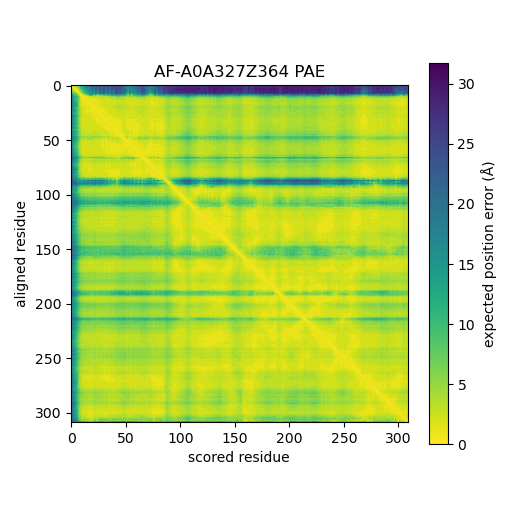 1.312 5.688 -3.348 1.00 82.19 309 SER A N 1
ATOM 2395 C CA . SER A 1 309 ? 1.310 5.318 -1.929 1.00 82.19 309 SER A CA 1
ATOM 2396 C C . SER A 1 309 ? -0.116 5.079 -1.438 1.00 82.19 309 SER A C 1
ATOM 2398 O O . SER A 1 309 ? -1.066 5.380 -2.199 1.00 82.19 309 SER A O 1
#

=== Feature glossary ===
The record interleaves many kinds of information about one protein. Here is each kind framed as the question it answers.

Q: What are the backbone torsion angles?
A: φ (phi) and ψ (psi) are the two rotatable backbone dihedrals per residue: φ is the C(i-1)–N–Cα–C torsion, ψ is the N–Cα–C–N(i+1) torsion, both in degrees on (−180°, 180°]. α-helical residues cluster near (−60°, −45°); β-strand residues near (−120°, +130°). A Ramachandran plot is simply a scatter of (φ, ψ) for every residue.

Q: What is the amino-acid chain?
A: This is the polypeptide sequence — one letter per residue, N-terminus first. Length ranges from a few dozen residues for small domains to over a thousand for large multi-domain proteins.

Q: How mobile is each atom in the crystal?
A: For experimental (PDB) structures, the B-factor (temperature factor) quantifies the positional spread of each atom in the crystal — a combination of thermal vibration and static disorder — in units of Å². High B-factors mark flexible loops or poorly resolved regions; low B-factors mark the rigid, well-ordered core.

Q: Are the domains correctly placed relative to each other?
A: Predicted Aligned Error (PAE) is an AlphaFold confidence matrix: entry (i, j) is the expected error in the position of residue j, in ångströms, when the prediction is superimposed on the true structure at residue i. Low PAE within a block of residues means that block is internally rigid and well-predicted; high PAE between two blocks means their relative placement is uncertain even if each block individually is confident.

Q: How confident is the AlphaFold model at each residue?
A: pLDDT is the predicted lDDT-Cα score: AlphaFold's confidence that the local environment of each residue (all inter-atomic distances within 15 Å) is correctly placed. It is a per-residue number between 0 and 100, with higher meaning more reliable.

Q: What family and function is it annotated with?
A: Functional annotations link the protein to curated databases. InterPro entries identify conserved domains and families by matching the sequence against member-database signatures (Pfam, PROSITE, CDD, …). Gene Ontology (GO) terms describe molecular function, biological process, and cellular component in a controlled vocabulary. CATH places the structure in a hierarchical fold classification (Class/Architecture/Topology/Homologous-superfamily). The organism is the source species.

Q: How big and how compact is the whole molecule?
A: Three whole-structure scalars: the radius of gyration (RMS distance of Cα from centroid, in Å), the count of Cα–Cα contacts (pairs closer than 8 Å and separated by more than four residues in sequence — i.e. tertiary, not local, contacts), and the bounding-box dimensions. Together they distinguish compact globular folds from extended fibres or disordered chains.

Q: What known structures does this most resemble?
A: The Foldseek neighbor list gives the closest experimentally determined structures in the PDB, ranked by structural alignment. TM-score near 1 means near-identical fold; near 0.3 means only rough topology match. This is how one finds what a novel AlphaFold prediction most resembles in the solved-structure universe.

Q: Which residues are buried vs exposed?
A: SASA measures how much of the protein is reachable by solvent. It is computed by rolling a water-sized probe over the atomic surface and summing the exposed area (Å²). Per-residue SASA distinguishes core (buried, low SASA) from surface (exposed, high SASA) residues; total SASA is a whole-molecule size measure.

Q: Which residues are in helices, strands, or loops?
A: Eight-state secondary structure (DSSP): H is the canonical α-helix, G the tighter 3₁₀-helix, I the wider π-helix; E/B are β-structure, T and S are turns and bends, and '-' is everything else. DSSP derives these from the pattern of main-chain N–H···O=C hydrogen bonds, not from the sequence.

Q: Where is each backbone atom in 3D?
A: Structure coordinates are given as an mmCIF _atom_site loop: one row per atom with element, residue name, chain id, sequence number, and x/y/z position in Å. Only the four main-chain atoms per residue are included here; side chains are omitted to keep the record compact.

Q: What if only a Cα trace is available?
A: Three-state secondary structure (P-SEA) collapses the eight DSSP classes into helix (a), strand (b), and coil (c). P-SEA assigns these from Cα geometry alone — distances and angles — without requiring backbone oxygens, so it works on any Cα trace.

Q: What do the rendered images show?
A: The six renders are orthographic views along the three Cartesian axes in both directions. Representation (cartoon, sticks, or surface) and color scheme (sequence-rainbow or by-chain) vary across proteins so the training set covers all the common visualization conventions.

Q: What does the local fold look like, residue by residue?
A: Foldseek's 3Di representation compresses backbone geometry into a per-residue letter drawn from a learned twenty-state alphabet. It captures the tertiary interaction pattern around each residue — which residues are packed against it in space, regardless of where they are in sequence.

Q: What do the diagnostic plots show?
A: The contact map is a binary N×N matrix image: pixel (i, j) is dark where Cα_i and Cα_j are within 8 Å and |i−j|>4. Because the |i−j|>4 filter removes local helical contacts, off-diagonal stripes parallel to the main diagonal indicate parallel β-sheets; stripes perpendicular to it indicate antiparallel β-sheets. The Ramachandran plot scatters every residue's (φ, ψ) pair against the sterically allowed regions. The PAE heatmap renders the predicted-aligned-error matrix.